Protein AF-A0A3M2EL38-F1 (afdb_monomer)

Solvent-accessible surface area (backbone atoms only — not comparable to full-atom values): 17447 Å² total; per-residue (Å²): 112,77,52,45,28,37,40,92,78,61,62,26,41,38,40,28,82,49,74,71,48,32,34,32,38,29,18,35,68,70,31,16,64,66,55,76,40,81,42,21,50,31,33,29,28,53,66,78,28,67,48,74,46,63,65,74,40,71,53,75,45,67,45,99,85,68,48,43,34,39,39,34,22,31,76,88,70,65,40,57,46,35,36,30,43,51,92,76,43,90,39,25,35,36,30,46,89,28,45,47,87,56,69,87,76,66,61,40,29,36,29,18,49,76,56,42,54,90,86,62,79,81,66,86,92,34,49,80,31,62,41,84,74,94,65,61,64,67,50,34,51,49,29,54,52,49,54,62,68,66,45,61,72,68,62,51,57,56,49,51,53,53,56,72,72,51,64,90,58,34,37,29,36,34,33,46,79,53,89,56,50,67,58,48,55,44,42,75,73,51,30,45,68,47,78,48,62,46,69,59,29,58,73,68,52,34,54,72,74,66,94,87,62,91,68,96,63,50,75,19,47,25,36,43,33,46,46,54,85,62,91,55,55,32,88,55,41,78,56,40,49,36,25,54,47,55,17,35,30,71,67,11,39,37,37,47,31,40,51,44,68,58,74,71,82,77,68,49,52,76,52,73,90,66,99,54,53,68,58,54,52,49,50,39,37,45,76,34,49,29,49,73,79,44,76,50,78,45,73,39,85,75,58,53,85,73,16,36,29,38,40,34,36,28,31,32,72,103

Structure (mmCIF, N/CA/C/O backbone):
data_AF-A0A3M2EL38-F1
#
_entry.id   AF-A0A3M2EL38-F1
#
loop_
_atom_site.group_PDB
_atom_site.id
_atom_site.type_symbol
_atom_site.label_atom_id
_atom_site.label_alt_id
_atom_site.label_comp_id
_atom_site.label_asym_id
_atom_site.label_entity_id
_atom_site.label_seq_id
_atom_site.pdbx_PDB_ins_code
_atom_site.Cartn_x
_atom_site.Cartn_y
_atom_site.Cartn_z
_atom_site.occupancy
_atom_site.B_iso_or_equiv
_atom_site.auth_seq_id
_atom_site.auth_comp_id
_atom_site.auth_asym_id
_atom_site.auth_atom_id
_atom_site.pdbx_PDB_model_num
ATOM 1 N N . MET A 1 1 ? -3.039 -3.620 2.646 1.00 50.50 1 MET A N 1
ATOM 2 C CA . MET A 1 1 ? -3.078 -3.210 1.227 1.00 50.50 1 MET A CA 1
ATOM 3 C C . MET A 1 1 ? -2.393 -4.290 0.418 1.00 50.50 1 MET A C 1
ATOM 5 O O . MET A 1 1 ? -1.239 -4.582 0.703 1.00 50.50 1 MET A O 1
ATOM 9 N N . THR A 1 2 ? -3.103 -4.905 -0.519 1.00 59.84 2 THR A N 1
ATOM 10 C CA . THR A 1 2 ? -2.527 -5.901 -1.426 1.00 59.84 2 THR A CA 1
ATOM 11 C C . THR A 1 2 ? -2.120 -5.169 -2.700 1.00 59.84 2 THR A C 1
ATOM 13 O O . THR A 1 2 ? -2.972 -4.580 -3.356 1.00 59.84 2 THR A O 1
ATOM 16 N N . LEU A 1 3 ? -0.824 -5.119 -3.005 1.00 81.56 3 LEU A N 1
ATOM 17 C CA . LEU A 1 3 ? -0.313 -4.497 -4.231 1.00 81.56 3 LEU A CA 1
ATOM 18 C C . LEU A 1 3 ? -0.326 -5.545 -5.342 1.00 81.56 3 LEU A C 1
ATOM 20 O O . LEU A 1 3 ? 0.368 -6.554 -5.243 1.00 81.56 3 LEU A O 1
ATOM 24 N N . THR A 1 4 ? -1.110 -5.317 -6.389 1.00 89.50 4 THR A N 1
ATOM 25 C CA . THR A 1 4 ? -1.205 -6.221 -7.539 1.00 89.50 4 THR A CA 1
ATOM 26 C C . THR A 1 4 ? -0.635 -5.576 -8.792 1.00 89.50 4 THR A C 1
ATOM 28 O O . THR A 1 4 ? -0.427 -4.362 -8.867 1.00 89.50 4 THR A O 1
ATOM 31 N N . GLY A 1 5 ? -0.326 -6.409 -9.776 1.00 91.44 5 GLY A N 1
ATOM 32 C CA . GLY A 1 5 ? 0.185 -5.956 -11.054 1.00 91.44 5 GLY A CA 1
ATOM 33 C C . GLY A 1 5 ? 0.303 -7.086 -12.059 1.00 91.44 5 GLY A C 1
ATOM 34 O O . GLY A 1 5 ? -0.054 -8.235 -11.792 1.00 91.44 5 GLY A O 1
ATOM 35 N N . GLY A 1 6 ? 0.850 -6.779 -13.222 1.00 94.00 6 GLY A N 1
ATOM 36 C CA . GLY A 1 6 ? 1.090 -7.760 -14.262 1.00 94.00 6 GLY A CA 1
ATOM 37 C C . GLY A 1 6 ? 1.844 -7.193 -15.450 1.00 94.00 6 GLY A C 1
ATOM 38 O O . GLY A 1 6 ? 2.138 -6.002 -15.540 1.00 94.00 6 GLY A O 1
ATOM 39 N N . CYS A 1 7 ? 2.194 -8.075 -16.378 1.00 97.19 7 CYS A N 1
ATOM 40 C CA . CYS A 1 7 ? 2.785 -7.646 -17.637 1.00 97.19 7 CYS A CA 1
ATOM 41 C C . CYS A 1 7 ? 1.723 -7.061 -18.584 1.00 97.19 7 CYS A C 1
ATOM 43 O O . CYS A 1 7 ? 0.531 -7.328 -18.448 1.00 97.19 7 CYS A O 1
ATOM 45 N N . GLN A 1 8 ? 2.172 -6.336 -19.612 1.00 95.50 8 GLN A N 1
ATOM 46 C CA . GLN A 1 8 ? 1.291 -5.698 -20.600 1.00 95.50 8 GLN A CA 1
ATOM 47 C C . GLN A 1 8 ? 0.355 -6.674 -21.333 1.00 95.50 8 GLN A C 1
ATOM 49 O O . GLN A 1 8 ? -0.766 -6.306 -21.654 1.00 95.5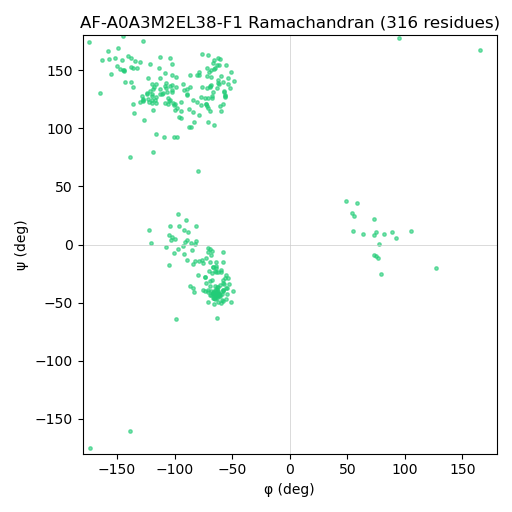0 8 GLN A O 1
ATOM 54 N N . CYS A 1 9 ? 0.789 -7.911 -21.603 1.00 96.50 9 CYS A N 1
ATOM 55 C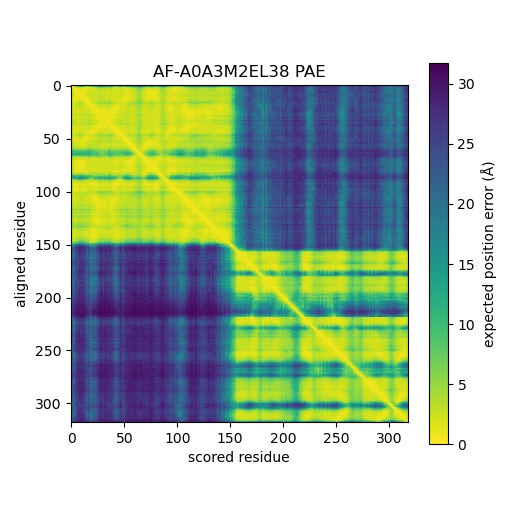 CA . CYS A 1 9 ? -0.054 -8.897 -22.293 1.00 96.50 9 CYS A CA 1
ATOM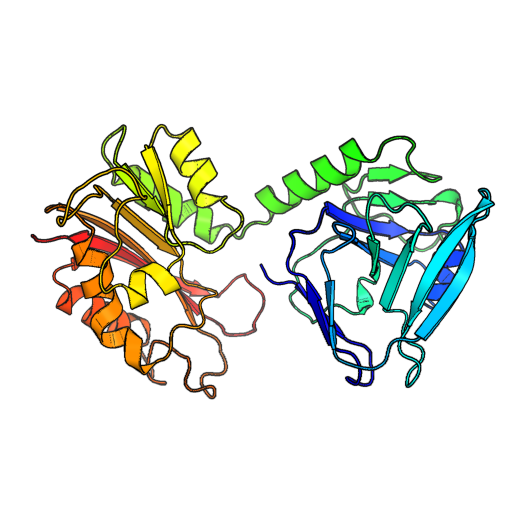 56 C C . CYS A 1 9 ? -0.973 -9.694 -21.353 1.00 96.50 9 CYS A C 1
ATOM 58 O O . CYS A 1 9 ? -1.646 -10.615 -21.804 1.00 96.50 9 CYS A O 1
ATOM 60 N N . GLY A 1 10 ? -0.953 -9.414 -20.045 1.00 93.56 10 GLY A N 1
ATOM 61 C CA . GLY A 1 10 ? -1.756 -10.116 -19.039 1.00 93.56 10 GLY A CA 1
ATOM 62 C C . GLY A 1 10 ? -1.291 -11.536 -18.698 1.00 93.56 10 GLY A C 1
ATOM 63 O O . GLY A 1 10 ? -1.763 -12.099 -17.720 1.00 93.56 10 GLY A O 1
ATOM 64 N N . ALA A 1 11 ? -0.335 -12.105 -19.441 1.00 92.94 11 ALA A N 1
ATOM 65 C CA . ALA A 1 11 ? 0.135 -13.475 -19.226 1.00 92.94 11 ALA A CA 1
ATOM 66 C C . ALA A 1 11 ? 0.868 -13.690 -17.895 1.00 92.94 11 ALA A C 1
ATOM 68 O O . ALA A 1 11 ? 1.030 -14.834 -17.495 1.00 92.94 11 ALA A O 1
ATOM 69 N N . VAL A 1 12 ? 1.353 -12.623 -17.255 1.00 96.50 12 VAL A N 1
ATOM 70 C CA . VAL A 1 12 ? 1.975 -12.673 -15.929 1.00 96.50 12 VAL A CA 1
ATOM 71 C C . VAL A 1 12 ? 1.177 -11.796 -14.983 1.00 96.50 12 VAL A C 1
ATOM 73 O O . VAL A 1 12 ? 0.983 -10.613 -15.279 1.00 96.50 12 VAL A O 1
ATOM 76 N N . ARG A 1 13 ? 0.781 -12.349 -13.836 1.00 96.88 13 ARG A N 1
ATOM 77 C CA . ARG A 1 13 ? 0.114 -11.634 -12.745 1.00 96.88 13 ARG A CA 1
ATOM 78 C C . ARG A 1 13 ? 0.949 -11.715 -11.475 1.00 96.88 13 ARG A C 1
ATOM 80 O O . ARG A 1 13 ? 1.532 -12.745 -11.155 1.00 96.88 13 ARG A O 1
ATOM 87 N N . ILE A 1 14 ? 1.038 -10.594 -10.775 1.00 90.94 14 ILE A N 1
ATOM 88 C CA . ILE A 1 14 ? 1.877 -10.406 -9.596 1.00 90.94 14 ILE A CA 1
ATOM 89 C C . ILE A 1 14 ? 0.979 -10.004 -8.435 1.00 90.94 14 ILE A C 1
ATOM 91 O O . ILE A 1 14 ? 0.158 -9.095 -8.557 1.00 90.94 14 ILE A O 1
ATOM 95 N N . ASN A 1 15 ? 1.178 -10.664 -7.301 1.00 88.25 15 ASN A N 1
ATOM 96 C CA . ASN A 1 15 ? 0.563 -10.326 -6.031 1.00 88.25 15 ASN A CA 1
ATOM 97 C C . ASN A 1 15 ? 1.654 -10.061 -4.989 1.00 88.25 15 ASN A C 1
ATOM 99 O O . ASN A 1 15 ? 2.494 -10.922 -4.728 1.00 88.25 15 ASN A O 1
ATOM 103 N N . CYS A 1 16 ? 1.639 -8.877 -4.390 1.00 84.44 16 CYS A N 1
ATOM 104 C CA . CYS A 1 16 ? 2.544 -8.493 -3.320 1.00 84.44 16 CYS A CA 1
ATOM 105 C C . CYS A 1 16 ? 1.852 -8.679 -1.970 1.00 84.44 16 CYS A C 1
ATOM 107 O O . CYS A 1 16 ? 0.857 -8.014 -1.671 1.00 84.44 16 CYS A O 1
ATOM 109 N N . HIS A 1 17 ? 2.400 -9.571 -1.151 1.00 78.50 17 HIS A N 1
ATOM 110 C CA . HIS A 1 17 ? 1.827 -9.951 0.140 1.00 78.50 17 HIS A CA 1
ATOM 111 C C . HIS A 1 17 ? 2.549 -9.318 1.340 1.00 78.50 17 HIS A C 1
ATOM 113 O O . HIS A 1 17 ? 2.182 -9.588 2.480 1.00 78.50 17 HIS A O 1
ATOM 119 N N . ALA A 1 18 ? 3.539 -8.453 1.101 1.00 78.69 18 ALA A N 1
ATOM 120 C CA . ALA A 1 18 ? 4.206 -7.670 2.139 1.00 78.69 18 ALA A CA 1
ATOM 121 C C . ALA A 1 18 ? 4.087 -6.156 1.874 1.00 78.69 18 ALA A C 1
ATOM 123 O O . ALA A 1 18 ? 3.927 -5.742 0.721 1.00 78.69 18 ALA A O 1
ATOM 124 N N . PRO A 1 19 ? 4.181 -5.306 2.912 1.00 81.19 19 PRO A N 1
ATOM 125 C CA . PRO A 1 19 ? 4.230 -3.861 2.727 1.00 81.19 19 PRO A CA 1
ATOM 126 C C . PRO A 1 19 ? 5.470 -3.420 1.926 1.00 81.19 19 PRO A C 1
ATOM 128 O O . PRO A 1 19 ? 6.559 -3.963 2.135 1.00 81.19 19 PRO A O 1
ATOM 131 N N . PRO A 1 20 ? 5.344 -2.416 1.040 1.00 90.56 20 PRO A N 1
ATOM 132 C CA . PRO A 1 20 ? 6.494 -1.849 0.354 1.00 90.56 20 PRO A CA 1
ATOM 133 C C . PRO A 1 20 ? 7.407 -1.072 1.303 1.00 90.56 20 PRO A C 1
ATOM 135 O O . PRO A 1 20 ? 6.944 -0.381 2.207 1.00 90.56 20 PRO A O 1
ATOM 138 N N . LEU A 1 21 ? 8.713 -1.161 1.052 1.00 92.38 21 LEU A N 1
ATOM 139 C CA . LEU A 1 21 ? 9.761 -0.454 1.792 1.00 92.38 21 LEU A CA 1
ATOM 140 C C . LEU A 1 21 ? 9.965 0.968 1.259 1.00 92.38 21 LEU A C 1
ATOM 142 O O . LEU A 1 21 ? 10.226 1.891 2.023 1.00 92.38 21 LEU A O 1
ATOM 146 N N . ALA A 1 22 ? 9.870 1.138 -0.061 1.00 95.50 22 ALA A N 1
ATOM 147 C CA . ALA A 1 22 ? 9.939 2.431 -0.734 1.00 95.50 22 ALA A CA 1
ATOM 148 C C . ALA A 1 22 ? 9.392 2.348 -2.158 1.00 95.50 22 ALA A C 1
ATOM 150 O O . ALA A 1 22 ? 9.433 1.293 -2.786 1.00 95.50 22 ALA A O 1
ATOM 151 N N . MET A 1 23 ? 8.991 3.490 -2.710 1.00 96.62 23 MET A N 1
ATOM 152 C CA . MET A 1 23 ? 8.966 3.715 -4.152 1.00 96.62 23 MET A CA 1
ATOM 153 C C . MET A 1 23 ? 10.017 4.771 -4.489 1.00 96.62 23 MET A C 1
ATOM 155 O O . MET A 1 23 ? 10.134 5.785 -3.799 1.00 96.62 23 MET A O 1
ATOM 159 N N . ILE A 1 24 ? 10.815 4.516 -5.523 1.00 97.94 24 ILE A N 1
ATOM 160 C CA . ILE A 1 24 ? 11.908 5.395 -5.945 1.00 97.94 24 ILE A CA 1
ATOM 161 C C . ILE A 1 24 ? 11.882 5.623 -7.451 1.00 97.94 24 ILE A C 1
ATOM 163 O O . ILE A 1 24 ? 11.450 4.763 -8.230 1.00 97.94 24 ILE A O 1
ATOM 167 N N . ARG A 1 25 ? 12.398 6.783 -7.857 1.00 98.19 25 ARG A N 1
ATOM 168 C CA . ARG A 1 25 ? 12.684 7.135 -9.246 1.00 98.19 25 ARG A CA 1
ATOM 169 C C . ARG A 1 25 ? 14.191 7.091 -9.464 1.00 98.19 25 ARG A C 1
ATOM 171 O O . ARG A 1 25 ? 14.947 7.715 -8.733 1.00 98.19 25 ARG A O 1
ATOM 178 N N . CYS A 1 26 ? 14.651 6.336 -10.451 1.00 97.25 26 CYS A N 1
ATOM 179 C CA . CYS A 1 26 ? 16.074 6.186 -10.736 1.00 97.25 26 CYS A CA 1
ATOM 180 C C . CYS A 1 26 ? 16.401 6.670 -12.147 1.00 97.25 26 CYS A C 1
ATOM 182 O O . CYS A 1 26 ? 15.785 6.223 -13.117 1.00 97.25 26 CYS A O 1
ATOM 184 N N . HIS A 1 27 ? 17.411 7.531 -12.250 1.00 98.19 27 HIS A N 1
ATOM 185 C CA . HIS A 1 27 ? 17.847 8.161 -13.497 1.00 98.19 27 HIS A CA 1
ATOM 186 C C . HIS A 1 27 ? 19.067 7.494 -14.128 1.00 98.19 27 HIS A C 1
ATOM 188 O O . HIS A 1 27 ? 19.580 7.983 -15.126 1.00 98.19 27 HIS A O 1
ATOM 194 N N . CYS A 1 28 ? 19.568 6.383 -13.581 1.00 94.62 28 CYS A N 1
ATOM 195 C CA . CYS A 1 28 ? 20.716 5.722 -14.194 1.00 94.62 28 CYS A CA 1
ATOM 196 C C . CYS A 1 28 ? 20.364 5.177 -15.588 1.00 94.62 28 CYS A C 1
ATOM 198 O O . CYS A 1 28 ? 19.228 4.770 -15.847 1.00 94.62 28 CYS A O 1
ATOM 200 N N . THR A 1 29 ? 21.362 5.091 -16.468 1.00 93.44 29 THR A N 1
ATOM 201 C CA . THR A 1 29 ? 21.184 4.617 -17.850 1.00 93.44 29 THR A CA 1
ATOM 202 C C . THR A 1 29 ? 20.591 3.206 -17.917 1.00 93.44 29 THR A C 1
ATOM 204 O O . THR A 1 29 ? 19.796 2.902 -18.801 1.00 93.44 29 THR A O 1
ATOM 207 N N . ASP A 1 30 ? 20.907 2.341 -16.950 1.00 92.00 30 ASP A N 1
ATOM 208 C CA . ASP A 1 30 ? 20.298 1.013 -16.828 1.00 92.00 30 ASP A CA 1
ATOM 209 C C . ASP A 1 30 ? 18.788 1.082 -16.581 1.00 92.00 30 ASP A C 1
ATOM 211 O O . ASP A 1 30 ? 18.040 0.262 -17.114 1.00 92.00 30 ASP A O 1
ATOM 215 N N . CYS A 1 31 ? 18.333 2.027 -15.756 1.00 94.00 31 CYS A N 1
ATOM 216 C CA . CYS A 1 31 ? 16.915 2.219 -15.478 1.00 94.00 31 CYS A CA 1
ATOM 217 C C . CYS A 1 31 ? 16.201 2.864 -16.663 1.00 94.00 31 CYS A C 1
ATOM 219 O O . CYS A 1 31 ? 15.121 2.388 -16.993 1.00 94.00 31 CYS A O 1
ATOM 221 N N . GLN A 1 32 ? 16.829 3.835 -17.333 1.00 96.19 32 GLN A N 1
ATOM 222 C CA . GLN A 1 32 ? 16.326 4.435 -18.575 1.00 96.19 32 GLN A CA 1
ATOM 223 C C . GLN A 1 32 ? 16.121 3.382 -19.673 1.00 96.19 32 GLN A C 1
ATOM 225 O O . GLN A 1 32 ? 15.044 3.271 -20.251 1.00 96.19 32 GLN A O 1
ATOM 230 N N . ARG A 1 33 ? 17.128 2.529 -19.907 1.00 93.69 33 ARG A N 1
ATOM 231 C CA . ARG A 1 33 ? 17.045 1.434 -20.888 1.00 93.69 33 ARG A CA 1
ATOM 232 C C . ARG A 1 33 ? 15.975 0.408 -20.526 1.00 93.69 33 ARG A C 1
ATOM 234 O O . ARG A 1 33 ? 15.248 -0.047 -21.395 1.00 93.69 33 ARG A O 1
ATOM 241 N N . GLN A 1 34 ? 15.870 0.036 -19.249 1.00 92.50 34 GLN A N 1
ATOM 242 C CA . GLN A 1 34 ? 14.891 -0.961 -18.801 1.00 92.50 34 GLN A CA 1
ATOM 243 C C . GLN A 1 34 ? 13.443 -0.472 -18.867 1.00 92.50 34 GLN A C 1
ATOM 245 O O . GLN A 1 34 ? 12.552 -1.301 -19.021 1.00 92.50 34 GLN A O 1
ATOM 250 N N . SER A 1 35 ? 13.201 0.826 -18.681 1.00 94.50 35 SER A N 1
ATOM 251 C CA . SER A 1 35 ? 11.865 1.416 -18.801 1.00 94.50 35 SER A CA 1
ATOM 252 C C . SER A 1 35 ? 11.559 1.934 -20.203 1.00 94.50 35 SER A C 1
ATOM 254 O O . SER A 1 35 ? 10.425 2.337 -20.437 1.00 94.50 35 SER A O 1
ATOM 256 N N . ALA A 1 36 ? 12.552 1.957 -21.102 1.00 95.50 36 ALA A N 1
ATOM 257 C CA . ALA A 1 36 ? 12.489 2.671 -22.376 1.00 95.50 36 ALA A CA 1
ATOM 258 C C . ALA A 1 36 ? 12.004 4.129 -22.205 1.00 95.50 36 ALA A C 1
ATOM 260 O O . ALA A 1 36 ? 11.234 4.643 -23.011 1.00 95.50 36 ALA A O 1
ATOM 261 N N . SER A 1 37 ? 12.421 4.786 -21.117 1.00 96.19 37 SER A N 1
ATOM 262 C CA . SER A 1 37 ? 11.950 6.116 -20.721 1.00 96.19 37 SER A CA 1
ATOM 263 C C . SER A 1 37 ? 13.067 6.937 -20.064 1.00 96.19 37 SER A C 1
ATOM 265 O O . SER A 1 37 ? 14.195 6.475 -19.901 1.00 96.19 37 SER A O 1
ATOM 267 N N . ALA A 1 38 ? 12.761 8.173 -19.668 1.00 97.12 38 ALA A N 1
ATOM 268 C CA . ALA A 1 38 ? 13.709 9.107 -19.060 1.00 97.12 38 ALA A CA 1
ATOM 269 C C . ALA A 1 38 ? 14.215 8.669 -17.671 1.00 97.12 38 ALA A C 1
ATOM 271 O O . ALA A 1 38 ? 15.249 9.143 -17.201 1.00 97.12 38 ALA A O 1
ATOM 272 N N . PHE A 1 39 ? 13.496 7.759 -17.012 1.00 98.00 39 PHE A N 1
ATOM 273 C CA . PHE A 1 39 ? 13.838 7.183 -15.713 1.00 98.00 39 PHE A CA 1
ATOM 274 C C . PHE A 1 39 ? 13.126 5.841 -15.517 1.00 98.00 39 PHE A C 1
ATOM 276 O O . PHE A 1 39 ? 12.187 5.498 -16.238 1.00 98.00 39 PHE A O 1
ATOM 283 N N . GLY A 1 40 ? 13.549 5.073 -14.514 1.00 97.31 40 GLY A N 1
ATOM 284 C CA . GLY A 1 40 ? 12.842 3.880 -14.054 1.00 97.31 40 GLY A CA 1
ATOM 285 C C . GLY A 1 40 ? 12.168 4.111 -12.705 1.00 97.31 40 GLY A C 1
ATOM 286 O O . GLY A 1 40 ? 12.800 4.616 -11.779 1.00 97.31 40 GLY A O 1
ATOM 287 N N . LEU A 1 41 ? 10.913 3.683 -12.574 1.00 97.75 41 LEU A N 1
ATOM 288 C CA . LEU A 1 41 ? 10.222 3.592 -11.286 1.00 97.75 41 LEU A CA 1
ATOM 289 C C . LEU A 1 41 ? 10.414 2.198 -10.696 1.00 97.75 41 LEU A C 1
ATOM 291 O O . LEU A 1 41 ? 10.257 1.194 -11.398 1.00 97.75 41 LEU A O 1
ATOM 295 N N . SER A 1 42 ? 10.768 2.124 -9.417 1.00 96.75 42 SER A N 1
ATOM 296 C CA . SER A 1 42 ? 10.907 0.853 -8.704 1.00 96.75 42 SER A CA 1
ATOM 297 C C . SER A 1 42 ? 10.268 0.926 -7.325 1.00 96.75 42 SER A C 1
ATOM 299 O O . SER A 1 42 ? 10.480 1.888 -6.594 1.00 96.75 42 SER A O 1
ATOM 301 N N . VAL A 1 43 ? 9.517 -0.112 -6.978 1.00 96.94 43 VAL A N 1
ATOM 302 C CA . VAL A 1 43 ? 8.994 -0.358 -5.638 1.00 96.94 43 VAL A CA 1
ATOM 303 C C . VAL A 1 43 ? 9.869 -1.414 -4.987 1.00 96.94 43 VAL A C 1
ATOM 305 O O . VAL A 1 43 ? 10.058 -2.505 -5.527 1.00 96.94 43 VAL A O 1
ATOM 308 N N . TYR A 1 44 ? 10.460 -1.063 -3.856 1.00 96.44 44 TYR A N 1
ATOM 309 C CA . TYR A 1 44 ? 11.315 -1.954 -3.095 1.00 96.44 44 TYR A CA 1
ATOM 310 C C . TYR A 1 44 ? 10.476 -2.743 -2.110 1.00 96.44 44 TYR A C 1
ATOM 312 O O . TYR A 1 44 ? 9.695 -2.166 -1.356 1.00 96.44 44 TYR A O 1
ATOM 320 N N . LEU A 1 45 ? 10.642 -4.059 -2.134 1.00 93.56 45 LEU A N 1
ATOM 321 C CA . LEU A 1 45 ? 9.885 -5.005 -1.326 1.00 93.56 45 LEU A CA 1
ATOM 322 C C . LEU A 1 45 ? 10.851 -5.964 -0.619 1.00 93.56 45 LEU A C 1
ATOM 324 O O . LEU A 1 45 ? 11.963 -6.179 -1.122 1.00 93.56 45 LEU A O 1
ATOM 328 N N . PRO A 1 46 ? 10.435 -6.593 0.493 1.00 91.00 46 PRO A N 1
ATOM 329 C CA . PRO A 1 46 ? 11.153 -7.738 1.041 1.00 91.00 46 PRO A CA 1
ATOM 330 C C . PRO A 1 46 ? 11.417 -8.813 -0.038 1.00 91.00 46 PRO A C 1
ATOM 332 O O . PRO A 1 46 ? 10.610 -8.949 -0.962 1.00 91.00 46 PRO A O 1
ATOM 335 N N . PRO A 1 47 ? 12.524 -9.576 0.042 1.00 88.06 47 PRO A N 1
ATOM 336 C CA . PRO A 1 47 ? 12.950 -10.503 -1.018 1.00 88.06 47 PRO A CA 1
ATOM 337 C C . PRO A 1 47 ? 11.918 -11.560 -1.429 1.00 88.06 47 PRO A C 1
ATOM 339 O O . PRO A 1 47 ? 11.892 -11.957 -2.595 1.00 88.06 47 PRO A O 1
ATOM 342 N N . ASP A 1 48 ? 11.051 -11.955 -0.499 1.00 87.00 48 ASP A N 1
ATOM 343 C CA . ASP A 1 48 ? 10.056 -13.009 -0.703 1.00 87.00 48 ASP A CA 1
ATOM 344 C C . ASP A 1 48 ? 8.635 -12.466 -0.880 1.00 87.00 48 ASP A C 1
ATOM 346 O O . ASP A 1 48 ? 7.695 -13.238 -0.963 1.00 87.00 48 ASP A O 1
ATOM 350 N N . ALA A 1 49 ? 8.462 -11.145 -1.003 1.00 86.94 49 ALA A N 1
ATOM 351 C CA . ALA A 1 49 ? 7.160 -10.472 -0.976 1.00 86.94 49 ALA A CA 1
ATOM 352 C C . ALA A 1 49 ? 6.243 -10.720 -2.190 1.00 86.94 49 ALA A C 1
ATOM 354 O O . ALA A 1 49 ? 5.127 -10.196 -2.213 1.00 86.94 49 ALA A O 1
ATOM 355 N N . LEU A 1 50 ? 6.696 -11.448 -3.216 1.00 89.25 50 LEU A N 1
ATOM 356 C CA . LEU A 1 50 ? 5.970 -11.631 -4.475 1.00 89.25 50 LEU A CA 1
ATOM 357 C C . LEU A 1 50 ? 5.464 -13.063 -4.643 1.00 89.25 50 LEU A C 1
ATOM 359 O O . LEU A 1 50 ? 6.237 -14.015 -4.617 1.00 89.25 50 LEU A O 1
ATOM 363 N N . SER A 1 51 ? 4.178 -13.194 -4.949 1.00 88.31 51 SER A N 1
ATOM 364 C CA . SER A 1 51 ? 3.604 -14.377 -5.590 1.00 88.31 51 SER A CA 1
ATOM 365 C C . SER A 1 51 ? 3.377 -14.057 -7.066 1.00 88.31 51 SER A C 1
ATOM 367 O O . SER A 1 51 ? 2.855 -12.988 -7.391 1.00 88.31 51 SER A O 1
ATOM 369 N N . VAL A 1 52 ? 3.793 -14.952 -7.963 1.00 92.38 52 VAL A N 1
ATOM 370 C CA . VAL A 1 52 ? 3.752 -14.714 -9.411 1.00 92.38 52 VAL A CA 1
ATOM 371 C C . VAL A 1 52 ? 3.058 -15.875 -10.105 1.00 92.38 52 VAL A C 1
ATOM 373 O O . VAL A 1 52 ? 3.439 -17.025 -9.910 1.00 92.38 52 VAL A O 1
ATOM 376 N N . ASP A 1 53 ? 2.067 -15.549 -10.925 1.00 89.56 53 ASP A N 1
ATOM 377 C CA . ASP A 1 53 ? 1.385 -16.469 -11.827 1.00 89.56 53 ASP A CA 1
ATOM 378 C C . ASP A 1 53 ? 1.800 -16.171 -13.274 1.00 89.56 53 ASP A C 1
ATOM 380 O O . ASP A 1 53 ? 1.944 -15.005 -13.657 1.00 89.56 53 ASP A O 1
ATOM 384 N N . GLY A 1 54 ? 2.019 -17.220 -14.069 1.00 93.38 54 GLY A N 1
ATOM 385 C CA . GLY A 1 54 ? 2.416 -17.114 -15.472 1.00 93.38 54 GLY A CA 1
ATOM 386 C C . GLY A 1 54 ? 3.927 -17.194 -15.751 1.00 93.38 54 GLY A C 1
ATOM 387 O O . GLY A 1 54 ? 4.749 -17.337 -14.843 1.00 93.38 54 GLY A O 1
ATOM 388 N N . PRO A 1 55 ? 4.333 -17.140 -17.037 1.00 96.19 55 PRO A N 1
ATOM 389 C CA . PRO A 1 55 ? 5.704 -17.419 -17.441 1.00 96.19 55 PRO A CA 1
ATOM 390 C C . PRO A 1 55 ? 6.640 -16.243 -17.151 1.00 96.19 55 PRO A C 1
ATOM 392 O O . PRO A 1 55 ? 6.430 -15.126 -17.630 1.00 96.19 55 PRO A O 1
ATOM 395 N N . VAL A 1 56 ? 7.740 -16.516 -16.450 1.00 97.94 56 VAL A N 1
ATOM 396 C CA . VAL A 1 56 ? 8.794 -15.536 -16.167 1.00 97.94 56 VAL A CA 1
ATOM 397 C C . VAL A 1 56 ? 10.132 -16.044 -16.682 1.00 97.94 56 VAL A C 1
ATOM 399 O O . VAL A 1 56 ? 10.596 -17.111 -16.294 1.00 97.94 56 VAL A O 1
ATOM 402 N N . ALA A 1 57 ? 10.777 -15.233 -17.516 1.00 98.06 57 ALA A N 1
ATOM 403 C CA . ALA A 1 57 ? 12.162 -15.425 -17.915 1.00 98.06 57 ALA A CA 1
ATOM 404 C C . ALA A 1 57 ? 13.062 -14.431 -17.177 1.00 98.06 57 ALA A C 1
ATOM 406 O O . ALA A 1 57 ? 12.615 -13.395 -16.667 1.00 98.06 57 ALA A O 1
ATOM 407 N N . TRP A 1 58 ? 14.353 -14.730 -17.117 1.00 97.00 58 TRP A N 1
ATOM 408 C CA . TRP A 1 58 ? 15.332 -13.859 -16.488 1.00 97.00 58 TRP A CA 1
ATOM 409 C C . TRP A 1 58 ? 16.673 -13.924 -17.206 1.00 97.00 58 TRP A C 1
ATOM 411 O O . TRP A 1 58 ? 16.979 -14.875 -17.915 1.00 97.00 58 TRP A O 1
ATOM 421 N N . PHE A 1 59 ? 17.469 -12.881 -17.004 1.00 94.88 59 PHE A N 1
ATOM 422 C CA . PHE A 1 59 ? 18.884 -12.868 -17.346 1.00 94.88 59 PHE A CA 1
ATOM 423 C C . PHE A 1 59 ? 19.667 -12.146 -16.253 1.00 94.88 59 PHE A C 1
ATOM 425 O O . PHE A 1 59 ? 19.102 -11.386 -15.453 1.00 94.88 59 PHE A O 1
ATOM 432 N N . GLU A 1 60 ? 20.975 -12.362 -16.233 1.00 93.25 60 GLU A N 1
ATOM 433 C CA . GLU A 1 60 ? 21.886 -11.708 -15.305 1.00 93.25 60 GLU A CA 1
ATOM 434 C C . GLU A 1 60 ? 22.747 -10.676 -16.012 1.00 93.25 60 GLU A C 1
ATOM 436 O O . GLU A 1 60 ? 23.088 -10.783 -17.185 1.00 93.25 60 GLU A O 1
ATOM 441 N N . THR A 1 61 ? 23.073 -9.625 -15.281 1.00 88.56 61 THR A N 1
ATOM 442 C CA . THR A 1 61 ? 23.932 -8.554 -15.763 1.00 88.56 61 THR A CA 1
ATOM 443 C C . THR A 1 61 ? 24.716 -8.024 -14.571 1.00 88.56 61 THR A C 1
ATOM 445 O O . THR A 1 61 ? 24.229 -8.052 -13.435 1.00 88.56 61 THR A O 1
ATOM 448 N N . ARG A 1 62 ? 25.917 -7.508 -14.823 1.00 85.31 62 ARG A N 1
ATOM 449 C CA . ARG A 1 62 ? 26.701 -6.801 -13.809 1.00 85.31 62 ARG A CA 1
ATOM 450 C C . ARG A 1 62 ? 26.351 -5.318 -13.816 1.00 85.31 62 ARG A C 1
ATOM 452 O O . ARG A 1 62 ? 26.255 -4.696 -14.869 1.00 85.31 62 ARG A O 1
ATOM 459 N N . THR A 1 63 ? 26.136 -4.759 -12.632 1.00 76.44 63 THR A N 1
ATOM 460 C CA . THR A 1 63 ? 26.034 -3.304 -12.453 1.00 76.44 63 THR A CA 1
ATOM 461 C C . THR A 1 63 ? 27.409 -2.654 -12.626 1.00 76.44 63 THR A C 1
ATOM 463 O O . THR A 1 63 ? 28.425 -3.331 -12.483 1.00 76.44 63 THR A O 1
ATOM 466 N N . ALA A 1 64 ? 27.458 -1.336 -12.844 1.00 70.12 64 ALA A N 1
ATOM 467 C CA . ALA A 1 64 ? 28.719 -0.584 -12.927 1.00 70.12 64 ALA A CA 1
ATOM 468 C C . ALA A 1 64 ? 29.619 -0.749 -11.683 1.00 70.12 64 ALA A C 1
ATOM 470 O O . ALA A 1 64 ? 30.834 -0.674 -11.782 1.00 70.12 64 ALA A O 1
ATOM 471 N N . ALA A 1 65 ? 29.026 -1.036 -10.521 1.00 70.25 65 ALA A N 1
ATOM 472 C CA . ALA A 1 65 ? 29.738 -1.329 -9.276 1.00 70.25 65 ALA A CA 1
ATOM 473 C C . ALA A 1 65 ? 30.053 -2.833 -9.094 1.00 70.25 65 ALA A C 1
ATOM 475 O O . ALA A 1 65 ? 30.159 -3.312 -7.970 1.00 70.25 65 ALA A O 1
ATOM 476 N N . GLY A 1 66 ? 30.071 -3.622 -10.172 1.00 76.50 66 GLY A N 1
ATOM 477 C CA . GLY A 1 66 ? 30.441 -5.043 -10.170 1.00 76.50 66 GLY A CA 1
ATOM 478 C C . GLY A 1 66 ? 29.390 -6.023 -9.631 1.00 76.50 66 GLY A C 1
ATOM 479 O O . GLY A 1 66 ? 29.524 -7.227 -9.833 1.00 76.50 66 GLY A O 1
ATOM 480 N N . ARG A 1 67 ? 28.315 -5.545 -8.991 1.00 81.06 67 ARG A N 1
ATOM 481 C CA . ARG A 1 67 ? 27.280 -6.415 -8.395 1.00 81.06 67 ARG A CA 1
ATOM 482 C C . ARG A 1 67 ? 26.477 -7.163 -9.455 1.00 81.06 67 ARG A C 1
ATOM 484 O O . ARG A 1 67 ? 26.052 -6.543 -10.433 1.00 81.06 67 ARG A O 1
ATOM 491 N N . GLN A 1 68 ? 26.210 -8.446 -9.223 1.00 88.75 68 GLN A N 1
ATOM 492 C CA . GLN A 1 68 ? 25.335 -9.253 -10.072 1.00 88.75 68 GLN A CA 1
ATOM 493 C C . GLN A 1 68 ? 23.867 -8.914 -9.806 1.00 88.75 68 GLN A C 1
ATOM 495 O O . GLN A 1 68 ? 23.431 -8.754 -8.664 1.00 88.75 68 GLN A O 1
ATOM 500 N N . MET A 1 69 ? 23.104 -8.776 -10.883 1.00 90.25 69 MET A N 1
ATOM 501 C CA . MET A 1 69 ? 21.711 -8.369 -10.837 1.00 90.25 69 MET A CA 1
ATOM 502 C C . MET A 1 69 ? 20.895 -9.254 -11.771 1.00 90.25 69 MET A C 1
ATOM 504 O O . MET A 1 69 ? 21.033 -9.174 -12.998 1.00 90.25 69 MET A O 1
ATOM 508 N N . ARG A 1 70 ? 20.015 -10.069 -11.187 1.00 93.94 70 ARG A N 1
ATOM 509 C CA . ARG A 1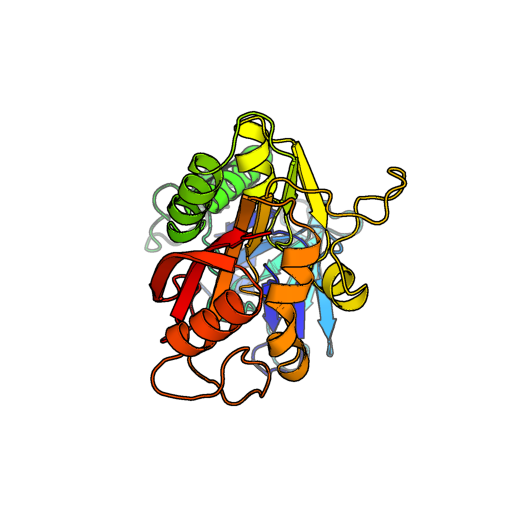 70 ? 19.062 -10.887 -11.932 1.00 93.94 70 ARG A CA 1
ATOM 510 C C . ARG A 1 70 ? 17.841 -10.050 -12.256 1.00 93.94 70 ARG A C 1
ATOM 512 O O . ARG A 1 70 ? 17.207 -9.476 -11.366 1.00 93.94 70 ARG A O 1
ATOM 519 N N . ARG A 1 71 ? 17.507 -9.965 -13.538 1.00 95.06 71 ARG A N 1
ATOM 520 C CA . ARG A 1 71 ? 16.406 -9.144 -14.031 1.00 95.06 71 ARG A CA 1
ATOM 521 C C . ARG A 1 71 ? 15.351 -10.058 -14.646 1.00 95.06 71 ARG A C 1
ATOM 523 O O . ARG A 1 71 ? 15.612 -10.707 -15.656 1.00 95.06 71 ARG A O 1
ATOM 530 N N . HIS A 1 72 ? 14.129 -9.992 -14.132 1.00 97.25 72 HIS A N 1
ATOM 531 C CA . HIS A 1 72 ? 12.993 -10.818 -14.547 1.00 97.25 72 HIS A CA 1
ATOM 532 C C . HIS A 1 72 ? 12.079 -10.056 -15.514 1.00 97.25 72 HIS A C 1
ATOM 534 O O . HIS A 1 72 ? 11.944 -8.828 -15.413 1.00 97.25 72 HIS A O 1
ATOM 540 N N . PHE A 1 73 ? 11.509 -10.758 -16.487 1.00 98.31 73 PHE A N 1
ATOM 541 C CA . PHE A 1 73 ? 10.633 -10.200 -17.515 1.00 98.31 73 PHE A CA 1
ATOM 542 C C . PHE A 1 73 ? 9.624 -11.233 -18.020 1.00 98.31 73 PHE A C 1
ATOM 544 O O . PHE A 1 73 ? 9.819 -12.440 -17.873 1.00 98.31 73 PHE A O 1
ATOM 551 N N . CYS A 1 74 ? 8.550 -10.746 -18.638 1.00 98.44 74 CYS A N 1
ATOM 552 C CA . CYS A 1 74 ? 7.617 -11.606 -19.351 1.00 98.44 74 CYS A CA 1
ATOM 553 C C . CYS A 1 74 ? 8.224 -12.010 -20.707 1.00 98.44 74 CYS A C 1
ATOM 555 O O . CYS A 1 74 ? 8.463 -11.125 -21.531 1.00 98.44 74 CYS A O 1
ATOM 557 N N . PRO A 1 75 ? 8.431 -13.306 -20.999 1.00 98.31 75 PRO A N 1
ATOM 558 C CA . PRO A 1 75 ? 9.001 -13.739 -22.274 1.00 98.31 75 PRO A CA 1
ATOM 559 C C . PRO A 1 75 ? 8.051 -13.526 -23.460 1.00 98.31 75 PRO A C 1
ATOM 561 O O . PRO A 1 75 ? 8.495 -13.568 -24.598 1.00 98.31 75 PRO A O 1
ATOM 564 N N . ARG A 1 76 ? 6.755 -13.286 -23.210 1.00 98.19 76 ARG A N 1
ATOM 565 C CA . ARG A 1 76 ? 5.759 -13.059 -24.267 1.00 98.19 76 ARG A CA 1
ATOM 566 C C . ARG A 1 76 ? 5.729 -11.619 -24.771 1.00 98.19 76 ARG A C 1
ATOM 568 O O . ARG A 1 76 ? 5.602 -11.409 -25.967 1.00 98.19 76 ARG A O 1
ATOM 575 N N . CYS A 1 77 ? 5.833 -10.634 -23.876 1.00 97.88 77 CYS A N 1
ATOM 576 C CA . CYS A 1 77 ? 5.750 -9.214 -24.248 1.00 97.88 77 CYS A CA 1
ATOM 577 C C . CYS A 1 77 ? 6.998 -8.387 -23.905 1.00 97.88 77 CYS A C 1
ATOM 579 O O . CYS A 1 77 ? 6.998 -7.178 -24.095 1.00 97.88 77 CYS A O 1
ATOM 581 N N . GLY A 1 78 ? 8.049 -8.989 -23.345 1.00 96.62 78 GLY A N 1
ATOM 582 C CA . GLY A 1 78 ? 9.311 -8.308 -23.023 1.00 96.62 78 GLY A CA 1
ATOM 583 C C . GLY A 1 78 ? 9.274 -7.392 -21.792 1.00 96.62 78 GLY A C 1
ATOM 584 O O . GLY A 1 78 ? 10.330 -6.960 -21.323 1.00 96.62 78 GLY A O 1
ATOM 585 N N . VAL A 1 79 ? 8.093 -7.122 -21.223 1.00 97.75 79 VAL A N 1
ATOM 586 C CA . VAL A 1 79 ? 7.927 -6.210 -20.081 1.00 97.75 79 VAL A CA 1
ATOM 587 C C . VAL A 1 79 ? 8.786 -6.640 -18.896 1.00 97.75 79 VAL A C 1
ATOM 589 O O . VAL A 1 79 ? 8.731 -7.784 -18.435 1.00 97.75 79 VAL A O 1
ATOM 592 N N . ARG A 1 80 ? 9.568 -5.687 -18.382 1.00 97.31 80 ARG A N 1
ATOM 593 C CA . ARG A 1 80 ? 10.396 -5.850 -17.185 1.00 97.31 80 ARG A CA 1
ATOM 594 C C . ARG A 1 80 ? 9.505 -5.922 -15.949 1.00 97.31 80 ARG A C 1
ATOM 596 O O . ARG A 1 80 ? 8.740 -4.999 -15.706 1.00 97.31 80 ARG A O 1
ATOM 603 N N . LEU A 1 81 ? 9.657 -6.976 -15.148 1.00 97.56 81 LEU A N 1
ATOM 604 C CA . LEU A 1 81 ? 8.802 -7.221 -13.982 1.00 97.56 81 LEU A CA 1
ATOM 605 C C . LEU A 1 81 ? 9.480 -6.762 -12.690 1.00 97.56 81 LEU A C 1
ATOM 607 O O . LEU A 1 81 ? 9.048 -5.802 -12.068 1.00 97.56 81 LEU A O 1
ATOM 611 N N . TRP A 1 82 ? 10.598 -7.382 -12.313 1.00 96.88 82 TRP A N 1
ATOM 612 C CA . TRP A 1 82 ? 11.410 -6.963 -11.168 1.00 96.88 82 TRP A CA 1
ATOM 613 C C . TRP A 1 82 ? 12.888 -7.276 -11.398 1.00 96.88 82 TRP A C 1
ATOM 615 O O . TRP A 1 82 ? 13.270 -7.985 -12.335 1.00 96.88 82 TRP A O 1
ATOM 625 N N . HIS A 1 83 ? 13.749 -6.754 -10.534 1.00 93.81 83 HIS A N 1
ATOM 626 C CA . HIS A 1 83 ? 15.142 -7.174 -10.445 1.00 93.81 83 HIS A CA 1
ATOM 627 C C . HIS A 1 83 ? 15.566 -7.334 -8.988 1.00 93.81 83 HIS A C 1
ATOM 629 O O . HIS A 1 83 ? 15.011 -6.694 -8.099 1.00 93.81 83 HIS A O 1
ATOM 635 N N . ARG A 1 84 ? 16.539 -8.210 -8.740 1.00 91.25 84 ARG A N 1
ATOM 636 C CA . ARG A 1 84 ? 17.131 -8.415 -7.416 1.00 91.25 84 ARG A CA 1
ATOM 637 C C . ARG A 1 84 ? 18.619 -8.704 -7.544 1.00 91.25 84 ARG A C 1
ATOM 639 O O . ARG A 1 84 ? 19.060 -9.270 -8.550 1.00 91.25 84 ARG A O 1
ATOM 646 N N . ARG A 1 85 ? 19.381 -8.312 -6.524 1.00 86.56 85 ARG A N 1
ATOM 647 C CA . ARG A 1 85 ? 20.785 -8.721 -6.406 1.00 86.56 85 ARG A CA 1
ATOM 648 C C . ARG A 1 85 ? 20.868 -10.248 -6.295 1.00 86.56 85 ARG A C 1
ATOM 650 O O . ARG A 1 85 ? 19.900 -10.896 -5.909 1.00 86.56 85 ARG A O 1
ATOM 657 N N . HIS A 1 86 ? 21.998 -10.807 -6.699 1.00 82.19 86 HIS A N 1
ATOM 658 C CA . HIS A 1 86 ? 22.270 -12.239 -6.616 1.00 82.19 86 HIS A CA 1
ATOM 659 C C . HIS A 1 86 ? 23.716 -12.451 -6.129 1.00 82.19 86 HIS A C 1
ATOM 661 O O . HIS A 1 86 ? 24.587 -11.696 -6.574 1.00 82.19 86 HIS A O 1
ATOM 667 N N . PRO A 1 87 ? 23.995 -13.428 -5.245 1.00 77.38 87 PRO A N 1
ATOM 668 C CA . PRO A 1 87 ? 23.034 -14.317 -4.575 1.00 77.38 87 PRO A CA 1
ATOM 669 C C . PRO A 1 87 ? 22.228 -13.612 -3.474 1.00 77.38 87 PRO A C 1
ATOM 671 O O . PRO A 1 87 ? 21.057 -13.930 -3.287 1.00 77.38 87 PRO A O 1
ATOM 674 N N . ASP A 1 88 ? 22.800 -12.579 -2.852 1.00 75.69 88 ASP A N 1
ATOM 675 C CA . ASP A 1 88 ? 22.224 -11.947 -1.665 1.00 75.69 88 ASP A CA 1
ATOM 676 C C . ASP A 1 88 ? 21.469 -10.662 -2.014 1.00 75.69 88 ASP A C 1
ATOM 678 O O . ASP A 1 88 ? 22.039 -9.663 -2.477 1.00 75.69 88 ASP A O 1
ATOM 682 N N . ALA A 1 89 ? 20.159 -10.669 -1.775 1.00 77.00 89 ALA A N 1
ATOM 683 C CA . ALA A 1 89 ? 19.303 -9.504 -1.928 1.00 77.00 89 ALA A CA 1
ATOM 684 C C . ALA A 1 89 ? 18.664 -9.141 -0.588 1.00 77.00 89 ALA A C 1
ATOM 686 O O . ALA A 1 89 ? 17.825 -9.875 -0.090 1.00 77.00 89 ALA A O 1
ATOM 687 N N . ALA A 1 90 ? 18.999 -7.965 -0.048 1.00 83.81 90 ALA A N 1
ATOM 688 C CA . ALA A 1 90 ? 18.292 -7.402 1.108 1.00 83.81 90 ALA A CA 1
ATOM 689 C C . ALA A 1 90 ? 16.840 -6.998 0.771 1.00 83.81 90 ALA A C 1
ATOM 691 O O . ALA A 1 90 ? 15.983 -6.929 1.643 1.00 83.81 90 ALA A O 1
ATOM 692 N N . PHE A 1 91 ? 16.570 -6.714 -0.504 1.00 90.56 91 PHE A N 1
ATOM 693 C CA . PHE A 1 91 ? 15.252 -6.389 -1.039 1.00 90.56 91 PHE A CA 1
ATOM 694 C C . PHE A 1 91 ? 15.217 -6.676 -2.544 1.00 90.56 91 PHE A C 1
ATOM 696 O O . PHE A 1 91 ? 16.256 -6.719 -3.216 1.00 90.56 91 PHE A O 1
ATOM 703 N N . LEU A 1 92 ? 14.013 -6.832 -3.089 1.00 94.12 92 LEU A N 1
ATOM 704 C CA . LEU A 1 92 ? 13.765 -6.871 -4.530 1.00 94.12 92 LEU A CA 1
ATOM 705 C C . LEU A 1 92 ? 13.192 -5.534 -5.007 1.00 94.12 92 LEU A C 1
ATOM 707 O O . LEU A 1 92 ? 12.571 -4.804 -4.239 1.00 94.12 92 LEU A O 1
ATOM 711 N N . ALA A 1 93 ? 13.378 -5.226 -6.287 1.00 95.69 93 ALA A N 1
ATOM 712 C CA . ALA A 1 93 ? 12.882 -4.012 -6.922 1.00 95.69 93 ALA A CA 1
ATOM 713 C C . ALA A 1 93 ? 11.857 -4.353 -8.014 1.00 95.69 93 ALA A C 1
ATOM 715 O O . ALA A 1 93 ? 12.224 -4.635 -9.164 1.00 95.69 93 ALA A O 1
ATOM 716 N N . LEU A 1 94 ? 10.575 -4.326 -7.646 1.00 97.44 94 LEU A N 1
ATOM 717 C CA . LEU A 1 94 ? 9.435 -4.450 -8.555 1.00 97.44 94 LEU A CA 1
ATOM 718 C C . LEU A 1 94 ? 9.341 -3.190 -9.421 1.00 97.44 94 LEU A C 1
ATOM 720 O O . LEU A 1 94 ? 9.507 -2.079 -8.925 1.00 97.44 94 LEU A O 1
ATOM 724 N N . LYS A 1 95 ? 9.105 -3.325 -10.725 1.00 97.69 95 LYS A N 1
ATOM 725 C CA . LYS A 1 95 ? 8.970 -2.169 -11.618 1.00 97.69 95 LYS A CA 1
ATOM 726 C C . LYS A 1 95 ? 7.629 -1.482 -11.374 1.00 97.69 95 LYS A C 1
ATOM 728 O O . LYS A 1 95 ? 6.589 -2.114 -11.464 1.00 97.69 95 LYS A O 1
ATOM 733 N N . GLY A 1 96 ? 7.650 -0.177 -11.104 1.00 95.06 96 GLY A N 1
ATOM 734 C CA . GLY A 1 96 ? 6.426 0.565 -10.774 1.00 95.06 96 GLY A CA 1
ATOM 735 C C . GLY A 1 96 ? 5.381 0.529 -11.894 1.00 95.06 96 GLY A C 1
ATOM 736 O O . GLY A 1 96 ? 4.198 0.411 -11.619 1.00 95.06 96 GLY A O 1
ATOM 737 N N . GLY A 1 97 ? 5.822 0.533 -13.157 1.00 92.69 97 GLY A N 1
ATOM 738 C CA . GLY A 1 97 ? 4.924 0.507 -14.318 1.00 92.69 97 GLY A CA 1
ATOM 739 C C . GLY A 1 97 ? 4.195 -0.818 -14.564 1.00 92.69 97 GLY A C 1
ATOM 740 O O . GLY A 1 97 ? 3.415 -0.886 -15.505 1.00 92.69 97 GLY A O 1
ATOM 741 N N . VAL A 1 98 ? 4.458 -1.868 -13.773 1.00 95.06 98 VAL A N 1
ATOM 742 C CA . VAL A 1 98 ? 3.697 -3.129 -13.849 1.00 95.06 98 VAL A CA 1
ATOM 743 C C . VAL A 1 98 ? 2.589 -3.214 -12.804 1.00 95.06 98 VAL A C 1
ATOM 745 O O . VAL A 1 98 ? 1.875 -4.209 -12.781 1.00 95.06 98 VAL A O 1
ATOM 748 N N . LEU A 1 99 ? 2.470 -2.229 -11.910 1.00 92.19 99 LEU A N 1
ATOM 749 C CA . LEU A 1 99 ? 1.401 -2.193 -10.918 1.00 92.19 99 LEU A CA 1
ATOM 750 C C . LEU A 1 99 ? 0.066 -1.866 -11.582 1.00 92.19 99 LEU A C 1
ATOM 752 O O . LEU A 1 99 ? 0.012 -1.073 -12.522 1.00 92.19 99 LEU A O 1
ATOM 756 N N . ASP A 1 100 ? -1.008 -2.457 -11.064 1.00 84.88 100 ASP A N 1
ATOM 757 C CA . ASP A 1 100 ? -2.351 -2.080 -11.490 1.00 84.88 100 ASP A CA 1
ATOM 758 C C . ASP A 1 100 ? -2.654 -0.622 -11.063 1.00 84.88 100 ASP A C 1
ATOM 760 O O . ASP A 1 100 ? -2.108 -0.140 -10.059 1.00 84.88 100 ASP A O 1
ATOM 764 N N . PRO A 1 101 ? -3.509 0.108 -11.805 1.00 77.56 101 PRO A N 1
ATOM 765 C CA . PRO A 1 101 ? -3.909 1.470 -11.449 1.00 77.56 101 PRO A CA 1
ATOM 766 C C . PRO A 1 101 ? -4.512 1.574 -10.038 1.00 77.56 101 PRO A C 1
ATOM 768 O O . PRO A 1 101 ? -5.064 0.612 -9.513 1.00 77.56 101 PRO A O 1
ATOM 771 N N . GLY A 1 102 ? -4.428 2.760 -9.425 1.00 70.12 102 GLY A N 1
ATOM 772 C CA . GLY A 1 102 ? -4.987 3.005 -8.085 1.00 70.12 102 GLY A CA 1
ATOM 773 C C . GLY A 1 102 ? -4.096 2.542 -6.924 1.00 70.12 102 GLY A C 1
ATOM 774 O O . GLY A 1 102 ? -4.507 2.585 -5.771 1.00 70.12 102 GLY A O 1
ATOM 775 N N . HIS A 1 103 ? -2.847 2.146 -7.187 1.00 78.81 103 HIS A N 1
ATOM 776 C CA . HIS A 1 103 ? -1.926 1.663 -6.151 1.00 78.81 103 HIS A CA 1
ATOM 777 C C . HIS A 1 103 ? -1.459 2.732 -5.138 1.00 78.81 103 HIS A C 1
ATOM 779 O O . HIS A 1 103 ? -0.776 2.384 -4.176 1.00 78.81 103 HIS A O 1
ATOM 785 N N . GLY A 1 104 ? -1.747 4.022 -5.352 1.00 76.38 104 GLY A N 1
ATOM 786 C CA . GLY A 1 104 ? -1.515 5.101 -4.374 1.00 76.38 104 GLY A CA 1
ATOM 787 C C . GLY A 1 104 ? -0.076 5.242 -3.855 1.00 76.38 104 GLY A C 1
ATOM 788 O O . GLY A 1 104 ? 0.128 5.700 -2.735 1.00 76.38 104 GLY A O 1
ATOM 789 N N . LEU A 1 105 ? 0.926 4.793 -4.621 1.00 84.06 105 LEU A N 1
ATOM 790 C CA . LEU A 1 105 ? 2.336 4.903 -4.238 1.00 84.06 105 LEU A CA 1
ATOM 791 C C . LEU A 1 105 ? 2.986 6.048 -5.001 1.00 84.06 105 LEU A C 1
ATOM 793 O O . LEU A 1 105 ? 2.821 6.153 -6.216 1.00 84.06 105 LEU A O 1
ATOM 797 N N . GLU A 1 106 ? 3.796 6.831 -4.297 1.00 88.25 106 GLU A N 1
ATOM 798 C CA . GLU A 1 106 ? 4.564 7.930 -4.871 1.00 88.25 106 GLU A CA 1
ATOM 799 C C . GLU A 1 106 ? 6.059 7.751 -4.595 1.00 88.25 106 GLU A C 1
ATOM 801 O O . GLU A 1 106 ? 6.435 7.279 -3.513 1.00 88.25 106 GLU A O 1
ATOM 806 N N . PRO A 1 107 ? 6.947 8.124 -5.537 1.00 95.56 107 PRO A N 1
ATOM 807 C CA . PRO A 1 107 ? 8.374 8.061 -5.287 1.00 95.56 107 PRO A CA 1
ATOM 808 C C . PRO A 1 107 ? 8.799 9.071 -4.220 1.00 95.56 107 PRO A C 1
ATOM 810 O O . PRO A 1 107 ? 8.579 10.271 -4.364 1.00 95.56 107 PRO A O 1
ATOM 813 N N . VAL A 1 108 ? 9.484 8.595 -3.183 1.00 96.06 108 VAL A N 1
ATOM 814 C CA . VAL A 1 108 ? 9.987 9.449 -2.092 1.00 96.06 108 VAL A CA 1
ATOM 815 C C . VAL A 1 108 ? 11.464 9.796 -2.213 1.00 96.06 108 VAL A C 1
ATOM 817 O O . VAL A 1 108 ? 11.982 10.600 -1.438 1.00 96.06 108 VAL A O 1
ATOM 820 N N . ALA A 1 109 ? 12.149 9.177 -3.170 1.00 97.94 109 ALA A N 1
ATOM 821 C CA . ALA A 1 109 ? 13.544 9.442 -3.452 1.00 97.94 109 ALA A CA 1
ATOM 822 C C . ALA A 1 109 ? 13.849 9.339 -4.946 1.00 97.94 109 ALA A C 1
ATOM 824 O O . ALA A 1 109 ? 13.259 8.540 -5.684 1.00 97.94 109 ALA A O 1
ATOM 825 N N . GLU A 1 110 ? 14.833 10.127 -5.352 1.00 98.31 110 GLU A N 1
ATOM 826 C CA . GLU A 1 110 ? 15.397 10.189 -6.683 1.00 98.31 110 GLU A CA 1
ATOM 827 C C . GLU A 1 110 ? 16.870 9.834 -6.660 1.00 98.31 110 GLU A C 1
ATOM 829 O O . GLU A 1 110 ? 17.667 10.472 -5.977 1.00 98.31 110 GLU A O 1
ATOM 834 N N . LEU A 1 111 ? 17.233 8.807 -7.418 1.00 97.62 111 LEU A N 1
ATOM 835 C CA . LEU A 1 111 ? 18.576 8.248 -7.413 1.00 97.62 111 LEU A CA 1
ATOM 836 C C . LEU A 1 111 ? 19.274 8.483 -8.743 1.00 97.62 111 LEU A C 1
ATOM 838 O O . LEU A 1 111 ? 18.636 8.487 -9.800 1.00 97.62 111 LEU A O 1
ATOM 842 N N . TRP A 1 112 ? 20.603 8.555 -8.689 1.00 96.94 112 TRP A N 1
ATOM 843 C CA . TRP A 1 112 ? 21.464 8.730 -9.858 1.00 96.94 112 TRP A CA 1
ATOM 844 C C . TRP A 1 112 ? 21.155 9.999 -10.657 1.00 96.94 112 TRP A C 1
ATOM 846 O O . TRP A 1 112 ? 21.255 10.002 -11.884 1.00 96.94 112 TRP A O 1
ATOM 856 N N . THR A 1 113 ? 20.780 11.085 -9.980 1.00 97.88 113 THR A N 1
ATOM 857 C CA . THR A 1 113 ? 20.314 12.328 -10.620 1.00 97.88 113 THR A CA 1
ATOM 858 C C . THR A 1 113 ? 21.385 13.017 -11.464 1.00 97.88 113 THR A C 1
ATOM 860 O O . THR A 1 113 ? 21.036 13.791 -12.348 1.00 97.88 113 THR A O 1
ATOM 863 N N . ARG A 1 114 ? 22.666 12.652 -11.312 1.00 97.06 114 ARG A N 1
ATOM 864 C CA . ARG A 1 114 ? 23.743 13.054 -12.235 1.00 97.06 114 ARG A CA 1
ATOM 865 C C . ARG A 1 114 ? 23.525 12.597 -13.685 1.00 97.06 114 ARG A C 1
ATOM 867 O O . ARG A 1 114 ? 24.095 13.171 -14.599 1.00 97.06 114 ARG A O 1
ATOM 874 N N . ALA A 1 115 ? 22.733 11.540 -13.889 1.00 97.00 115 ALA A N 1
ATOM 875 C CA . ALA A 1 115 ? 22.358 11.007 -15.201 1.00 97.00 115 ALA A CA 1
ATOM 876 C C . ALA A 1 115 ? 20.929 11.412 -15.622 1.00 97.00 115 ALA A C 1
ATOM 878 O O . ALA A 1 115 ? 20.421 10.933 -16.639 1.00 97.00 115 ALA A O 1
ATOM 879 N N . ARG A 1 116 ? 20.267 12.280 -14.840 1.00 97.94 116 ARG A N 1
ATOM 880 C CA . ARG A 1 116 ? 18.941 12.826 -15.146 1.00 97.94 116 ARG A CA 1
ATOM 881 C C . ARG A 1 116 ? 19.017 13.653 -16.423 1.00 97.94 116 ARG A C 1
ATOM 883 O O . ARG A 1 116 ? 19.892 14.502 -16.574 1.00 97.94 116 ARG A O 1
ATOM 890 N N . LEU A 1 117 ? 18.057 13.452 -17.318 1.00 96.94 117 LEU A N 1
ATOM 891 C CA . LEU A 1 117 ? 17.902 14.322 -18.479 1.00 96.94 117 LEU A CA 1
ATOM 892 C C . LEU A 1 117 ? 17.482 15.720 -18.010 1.00 96.94 117 LEU A C 1
ATOM 894 O O . LEU A 1 117 ? 16.550 15.844 -17.216 1.00 96.94 117 LEU A O 1
ATOM 898 N N . GLY A 1 118 ? 18.149 16.767 -18.505 1.00 95.19 118 GLY A N 1
ATOM 899 C CA . GLY A 1 118 ? 18.012 18.133 -17.978 1.00 95.19 118 GLY A CA 1
ATOM 900 C C . GLY A 1 118 ? 16.568 18.642 -17.882 1.00 95.19 118 GLY A C 1
ATOM 901 O O . GLY A 1 118 ? 16.228 19.319 -16.913 1.00 95.19 118 GLY A O 1
ATOM 902 N N . TRP A 1 119 ? 15.707 18.226 -18.815 1.00 97.44 119 TRP A N 1
ATOM 903 C CA . TRP A 1 119 ? 14.292 18.602 -18.896 1.00 97.44 119 TRP A CA 1
ATOM 904 C C . TRP A 1 119 ? 13.366 17.890 -17.888 1.00 97.44 119 TRP A C 1
ATOM 906 O O . TRP A 1 119 ? 12.231 18.316 -17.701 1.00 97.44 119 TRP A O 1
ATOM 916 N N . VAL A 1 120 ? 13.807 16.817 -17.220 1.00 97.31 120 VAL A N 1
ATOM 917 C CA . VAL A 1 120 ? 12.974 16.065 -16.261 1.00 97.31 120 VAL A CA 1
ATOM 918 C C . VAL A 1 120 ? 12.994 16.750 -14.899 1.00 97.31 120 VAL A C 1
ATOM 920 O O . VAL A 1 120 ? 13.974 16.614 -14.176 1.00 97.31 120 VAL A O 1
ATOM 923 N N . ALA A 1 121 ? 11.932 17.443 -14.497 1.00 97.06 121 ALA A N 1
ATOM 924 C CA . ALA A 1 121 ? 11.879 18.081 -13.179 1.00 97.06 121 ALA A CA 1
ATOM 925 C C . ALA A 1 121 ? 12.036 17.078 -12.018 1.00 97.06 121 ALA A C 1
ATOM 927 O O . ALA A 1 121 ? 11.547 15.944 -12.084 1.00 97.06 121 ALA A O 1
ATOM 928 N N . LEU A 1 122 ? 12.696 17.509 -10.938 1.00 96.12 122 LEU A N 1
ATOM 929 C CA . LEU A 1 122 ? 12.751 16.752 -9.686 1.00 96.12 122 LEU A CA 1
ATOM 930 C C . LEU A 1 122 ? 11.371 16.748 -8.996 1.00 96.12 122 LEU A C 1
ATOM 932 O O . LEU A 1 122 ? 10.609 17.703 -9.130 1.00 96.12 122 LEU A O 1
ATOM 936 N N . ILE A 1 123 ? 11.044 15.675 -8.276 1.00 93.62 123 ILE A N 1
ATOM 937 C CA . ILE A 1 123 ? 9.836 15.537 -7.462 1.00 93.62 123 ILE A CA 1
ATOM 938 C C . ILE A 1 123 ? 10.001 16.424 -6.225 1.00 93.62 123 ILE A C 1
ATOM 940 O O . ILE A 1 123 ? 10.931 16.209 -5.439 1.00 93.62 123 ILE A O 1
ATOM 944 N N . PRO A 1 124 ? 9.100 17.396 -6.010 1.00 91.06 124 PRO A N 1
ATOM 945 C CA . PRO A 1 124 ? 9.136 18.233 -4.821 1.00 91.06 124 PRO A CA 1
ATOM 946 C C . PRO A 1 124 ? 9.095 17.404 -3.530 1.00 91.06 124 PRO A C 1
ATOM 948 O O . PRO A 1 124 ? 8.230 16.550 -3.337 1.00 91.06 124 PRO A O 1
ATOM 951 N N . GLY A 1 125 ? 10.042 17.659 -2.626 1.00 89.44 125 GLY A N 1
ATOM 952 C CA . GLY A 1 125 ? 10.102 16.998 -1.319 1.00 89.44 125 GLY A CA 1
ATOM 953 C C . GLY A 1 125 ? 10.549 15.529 -1.337 1.00 89.44 125 GLY A C 1
ATOM 954 O O . GLY A 1 125 ? 10.467 14.876 -0.288 1.00 89.44 125 GLY A O 1
ATOM 955 N N . ALA A 1 126 ? 11.007 15.009 -2.482 1.00 94.69 126 ALA A N 1
ATOM 956 C CA . ALA A 1 126 ? 11.729 13.743 -2.553 1.00 94.69 126 ALA A CA 1
ATOM 957 C C . ALA A 1 126 ? 13.190 13.929 -2.117 1.00 94.69 126 ALA A C 1
ATOM 959 O O . ALA A 1 126 ? 13.796 14.976 -2.340 1.00 94.69 126 ALA A O 1
ATOM 960 N N . LEU A 1 127 ? 13.774 12.893 -1.516 1.00 97.69 127 LEU A N 1
ATOM 961 C CA . LEU A 1 127 ? 15.211 12.853 -1.246 1.00 97.69 127 LEU A CA 1
ATOM 962 C C . LEU A 1 127 ? 15.977 12.729 -2.569 1.00 97.69 127 LEU A C 1
ATOM 964 O O . LEU A 1 127 ? 15.606 11.919 -3.414 1.00 97.69 127 LEU A O 1
ATOM 968 N N . VAL A 1 128 ? 17.052 13.492 -2.755 1.00 98.00 128 VAL A N 1
ATOM 969 C CA . VAL A 1 128 ? 17.783 13.562 -4.031 1.00 98.00 128 VAL A CA 1
ATOM 970 C C . VAL A 1 128 ? 19.204 13.047 -3.837 1.00 98.00 128 VAL A C 1
ATOM 972 O O . VAL A 1 128 ? 19.947 13.564 -3.008 1.00 98.00 128 VAL A O 1
ATOM 975 N N . TYR A 1 129 ? 19.594 12.047 -4.626 1.00 98.00 129 TYR A N 1
ATOM 976 C CA . TYR A 1 129 ? 20.927 11.455 -4.595 1.00 98.00 129 TYR A CA 1
ATOM 977 C C . TYR A 1 129 ? 21.544 11.444 -5.995 1.00 98.00 129 TYR A C 1
ATOM 979 O O . TYR A 1 129 ? 21.003 10.847 -6.931 1.00 98.00 129 TYR A O 1
ATOM 987 N N . GLU A 1 130 ? 22.736 12.029 -6.134 1.00 97.31 130 GLU A N 1
ATOM 988 C CA . GLU A 1 130 ? 23.487 12.001 -7.398 1.00 97.31 130 GLU A CA 1
ATOM 989 C C . GLU A 1 130 ? 23.930 10.592 -7.801 1.00 97.31 130 GLU A C 1
ATOM 991 O O . GLU A 1 130 ? 24.163 10.325 -8.981 1.00 97.31 130 GLU A O 1
ATOM 996 N N . THR A 1 131 ? 24.031 9.675 -6.836 1.00 94.69 131 THR A N 1
ATOM 997 C CA . THR A 1 131 ? 24.423 8.273 -7.028 1.00 94.69 131 THR A CA 1
ATOM 998 C C . THR A 1 131 ? 23.559 7.342 -6.166 1.00 94.69 131 THR A C 1
ATOM 1000 O O . THR A 1 131 ? 22.448 7.700 -5.777 1.00 94.69 131 THR A O 1
ATOM 1003 N N . GLN A 1 132 ? 24.018 6.115 -5.910 1.00 90.69 132 GLN A N 1
ATOM 1004 C CA . GLN A 1 132 ? 23.354 5.219 -4.970 1.00 90.69 132 GLN A CA 1
ATOM 1005 C C . GLN A 1 132 ? 23.562 5.710 -3.527 1.00 90.69 132 GLN A C 1
ATOM 1007 O O . GLN A 1 132 ? 24.703 5.992 -3.165 1.00 90.69 132 GLN A O 1
ATOM 1012 N N . PRO A 1 133 ? 22.511 5.744 -2.687 1.00 92.00 133 PRO A N 1
ATOM 1013 C CA . PRO A 1 133 ? 22.675 6.058 -1.276 1.00 92.00 133 PRO A CA 1
ATOM 1014 C C . PRO A 1 133 ? 23.557 5.007 -0.592 1.00 92.00 133 PRO A C 1
ATOM 1016 O O . PRO A 1 133 ? 23.427 3.807 -0.860 1.00 92.00 133 PRO A O 1
ATOM 1019 N N . ALA A 1 134 ? 24.449 5.471 0.284 1.00 90.31 134 ALA A N 1
ATOM 1020 C CA . ALA A 1 134 ? 25.248 4.605 1.149 1.00 90.31 134 ALA A CA 1
ATOM 1021 C C . ALA A 1 134 ? 24.374 3.925 2.215 1.00 90.31 134 ALA A C 1
ATOM 1023 O O . ALA A 1 134 ? 24.576 2.752 2.518 1.00 90.31 134 ALA A O 1
ATOM 1024 N N . ASP A 1 135 ? 23.364 4.648 2.706 1.00 92.25 135 ASP A N 1
ATOM 1025 C CA . ASP A 1 135 ? 22.378 4.181 3.674 1.00 92.25 135 ASP A CA 1
ATOM 1026 C C . ASP A 1 135 ? 20.954 4.366 3.127 1.00 92.25 135 ASP A C 1
ATOM 1028 O O . ASP A 1 135 ? 20.581 5.437 2.645 1.00 92.25 135 ASP A O 1
ATOM 1032 N N . TRP A 1 136 ? 20.159 3.299 3.194 1.00 93.31 136 TRP A N 1
ATOM 1033 C CA . TRP A 1 136 ? 18.768 3.280 2.745 1.00 93.31 136 TRP A CA 1
ATOM 1034 C C . TRP A 1 136 ? 17.768 3.676 3.834 1.00 93.31 136 TRP A C 1
ATOM 1036 O O . TRP A 1 136 ? 16.618 3.967 3.497 1.00 93.31 136 TRP A O 1
ATOM 1046 N N . ALA A 1 137 ? 18.171 3.725 5.108 1.00 93.44 137 ALA A N 1
ATOM 1047 C CA . ALA A 1 137 ? 17.273 4.034 6.216 1.00 93.44 137 ALA A CA 1
ATOM 1048 C C . ALA A 1 137 ? 16.512 5.365 6.033 1.00 93.44 137 ALA A C 1
ATOM 1050 O O . ALA A 1 137 ? 15.294 5.356 6.224 1.00 93.44 137 ALA A O 1
ATOM 1051 N N . PRO A 1 138 ? 17.126 6.473 5.558 1.00 95.38 138 PRO A N 1
ATOM 1052 C CA . PRO A 1 138 ? 16.394 7.719 5.315 1.00 95.38 138 PRO A CA 1
ATOM 1053 C C . PRO A 1 138 ? 15.306 7.586 4.242 1.00 95.38 138 PRO A C 1
ATOM 1055 O O . PRO A 1 138 ? 14.225 8.159 4.372 1.00 95.38 138 PRO A O 1
ATOM 1058 N N . VAL A 1 139 ? 15.564 6.797 3.193 1.00 95.44 139 VAL A N 1
ATOM 1059 C CA . VAL A 1 139 ? 14.599 6.556 2.109 1.00 95.44 139 VAL A CA 1
ATOM 1060 C C . VAL A 1 139 ? 13.395 5.776 2.631 1.00 95.44 139 VAL A C 1
ATOM 1062 O O . VAL A 1 139 ? 12.254 6.156 2.361 1.00 95.44 139 VAL A O 1
ATOM 1065 N N . PHE A 1 140 ? 13.635 4.720 3.410 1.00 93.12 140 PHE A N 1
ATOM 1066 C CA . PHE A 1 140 ? 12.569 3.911 4.008 1.00 93.12 140 PHE A CA 1
ATOM 1067 C C . PHE A 1 140 ? 11.770 4.698 5.050 1.00 93.12 140 PHE A C 1
ATOM 1069 O O . PHE A 1 140 ? 10.541 4.661 5.033 1.00 93.12 140 PHE A O 1
ATOM 1076 N N . ALA A 1 141 ? 12.443 5.480 5.898 1.00 86.69 141 ALA A N 1
ATOM 1077 C CA . ALA A 1 141 ? 11.788 6.343 6.877 1.00 86.69 141 ALA A CA 1
ATOM 1078 C C . ALA A 1 141 ? 10.894 7.393 6.200 1.00 86.69 141 ALA A C 1
ATOM 1080 O O . ALA A 1 141 ? 9.741 7.572 6.594 1.00 86.69 141 ALA A O 1
ATOM 1081 N N . ARG A 1 142 ? 11.377 8.040 5.128 1.00 91.19 142 ARG A N 1
ATOM 1082 C CA . ARG A 1 142 ? 10.583 9.009 4.358 1.00 91.19 142 ARG A CA 1
ATOM 1083 C C . ARG A 1 142 ? 9.356 8.363 3.723 1.00 91.19 142 ARG A C 1
ATOM 1085 O O . ARG A 1 142 ? 8.287 8.968 3.735 1.00 91.19 142 ARG A O 1
ATOM 1092 N N . PHE A 1 143 ? 9.499 7.152 3.184 1.00 90.69 143 PHE A N 1
ATOM 1093 C CA . PHE A 1 143 ? 8.374 6.406 2.627 1.00 90.69 143 PHE A CA 1
ATOM 1094 C C . PHE A 1 143 ? 7.334 6.058 3.690 1.00 90.69 143 PHE A C 1
ATOM 1096 O O . PHE A 1 143 ? 6.147 6.289 3.474 1.00 90.69 143 PHE A O 1
ATOM 1103 N N . ALA A 1 144 ? 7.772 5.561 4.848 1.00 82.19 144 ALA A N 1
ATOM 1104 C CA . ALA A 1 144 ? 6.891 5.250 5.966 1.00 82.19 144 ALA A CA 1
ATOM 1105 C C . ALA A 1 144 ? 6.134 6.494 6.465 1.00 82.19 144 ALA A C 1
ATOM 1107 O O . ALA A 1 144 ? 4.921 6.427 6.649 1.00 82.19 144 ALA A O 1
ATOM 1108 N N . ALA A 1 145 ? 6.817 7.638 6.603 1.00 80.00 145 ALA A N 1
ATOM 1109 C CA . ALA A 1 145 ? 6.197 8.907 6.988 1.00 80.00 145 ALA A CA 1
ATOM 1110 C C . ALA A 1 145 ? 5.153 9.370 5.960 1.00 80.00 145 ALA A C 1
ATOM 1112 O O . ALA A 1 145 ? 4.005 9.613 6.317 1.00 80.00 145 ALA A O 1
ATOM 1113 N N . ARG A 1 146 ? 5.502 9.379 4.666 1.00 80.50 146 ARG A N 1
ATOM 1114 C CA . ARG A 1 146 ? 4.562 9.699 3.577 1.00 80.50 146 ARG A CA 1
ATOM 1115 C C . ARG A 1 146 ? 3.353 8.773 3.559 1.00 80.50 146 ARG A C 1
ATOM 1117 O O . ARG A 1 146 ? 2.246 9.221 3.314 1.00 80.50 146 ARG A O 1
ATOM 1124 N N . ARG A 1 147 ? 3.550 7.486 3.831 1.00 75.69 147 ARG A N 1
ATOM 1125 C CA . ARG A 1 147 ? 2.473 6.496 3.932 1.00 75.69 147 ARG A CA 1
ATOM 1126 C C . ARG A 1 147 ? 1.559 6.714 5.133 1.00 75.69 147 ARG A C 1
ATOM 1128 O O . ARG A 1 147 ? 0.394 6.339 5.033 1.00 75.69 147 ARG A O 1
ATOM 1135 N N . ALA A 1 148 ? 2.078 7.268 6.226 1.00 67.12 148 ALA A N 1
ATOM 1136 C CA . ALA A 1 148 ? 1.283 7.685 7.375 1.00 67.12 148 ALA A CA 1
ATOM 1137 C C . ALA A 1 148 ? 0.516 8.989 7.083 1.00 67.12 148 ALA A C 1
ATOM 1139 O O . ALA A 1 148 ? -0.651 9.087 7.434 1.00 67.12 148 ALA A O 1
ATOM 1140 N N . GLU A 1 149 ? 1.136 9.944 6.380 1.00 64.25 149 GLU A N 1
ATOM 1141 C CA . GLU A 1 149 ? 0.510 11.203 5.935 1.00 64.25 149 GLU A CA 1
ATOM 1142 C C . G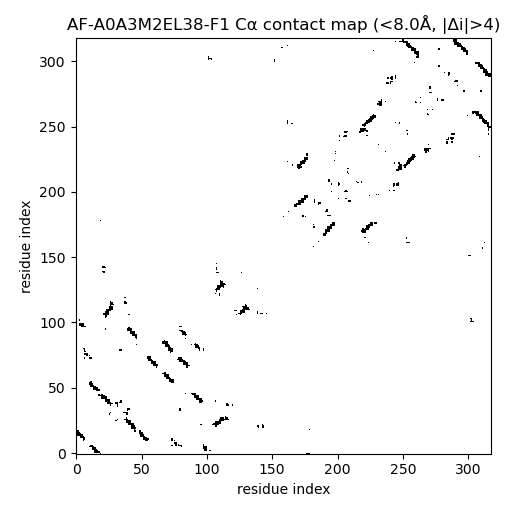LU A 1 149 ? -0.574 10.989 4.860 1.00 64.25 149 GLU A C 1
ATOM 1144 O O . GLU A 1 149 ? -1.598 11.661 4.874 1.00 64.25 149 GLU A O 1
ATOM 1149 N N . ALA A 1 150 ? -0.337 10.073 3.913 1.00 51.56 150 ALA A N 1
ATOM 1150 C CA . ALA A 1 150 ? -1.215 9.767 2.778 1.00 51.56 150 ALA A CA 1
ATO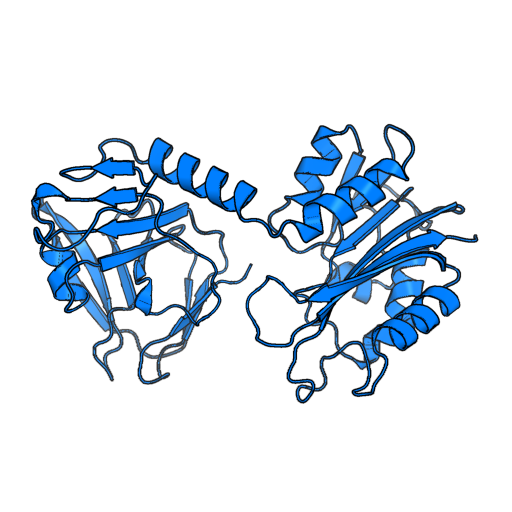M 1151 C C . ALA A 1 150 ? -2.230 8.653 3.072 1.00 51.56 150 ALA A C 1
ATOM 1153 O O . ALA A 1 150 ? -2.986 8.253 2.184 1.00 51.56 150 ALA A O 1
ATOM 1154 N N . ALA A 1 151 ? -2.251 8.117 4.297 1.00 49.78 151 ALA A N 1
ATOM 1155 C CA . ALA A 1 151 ? -3.425 7.386 4.748 1.00 49.78 151 ALA A CA 1
ATOM 1156 C C . ALA A 1 151 ? -4.624 8.346 4.618 1.00 49.78 151 ALA A C 1
ATOM 1158 O O . ALA A 1 151 ? -4.518 9.486 5.071 1.00 49.78 151 ALA A O 1
ATOM 1159 N N . PRO A 1 152 ? -5.716 7.955 3.935 1.00 42.56 152 PRO A N 1
ATOM 1160 C CA . PRO A 1 152 ? -6.793 8.883 3.624 1.00 42.56 152 PRO A CA 1
ATOM 1161 C C . PRO A 1 152 ? -7.298 9.572 4.905 1.00 42.56 152 PRO A C 1
ATOM 1163 O O . PRO A 1 152 ? -7.478 8.886 5.918 1.00 42.56 152 PRO A O 1
ATOM 1166 N N . PRO A 1 153 ? -7.571 10.893 4.874 1.00 42.09 153 PRO A N 1
ATOM 1167 C CA . PRO A 1 153 ? -8.052 11.647 6.036 1.00 42.09 153 PRO A CA 1
ATOM 1168 C C . PRO A 1 153 ? -9.367 11.140 6.655 1.00 42.09 153 PRO A C 1
ATOM 1170 O O . PRO A 1 153 ? -9.754 11.605 7.721 1.00 42.09 153 PRO A O 1
ATOM 1173 N N . GLU A 1 154 ? -10.049 10.166 6.054 1.00 46.50 154 GLU A N 1
ATOM 1174 C CA . GLU A 1 154 ? -11.322 9.635 6.561 1.00 46.50 154 GLU A CA 1
ATOM 1175 C C . GLU A 1 154 ? -11.152 8.624 7.709 1.00 46.50 154 GLU A C 1
ATOM 1177 O O . GLU A 1 154 ? -11.997 8.547 8.599 1.00 46.50 154 GLU A O 1
ATOM 1182 N N . ALA A 1 155 ? -10.008 7.931 7.790 1.00 44.06 155 ALA A N 1
ATOM 1183 C CA . ALA A 1 155 ? -9.668 7.114 8.961 1.00 44.06 155 ALA A CA 1
ATOM 1184 C C . ALA A 1 155 ? -9.152 7.961 10.143 1.00 44.06 155 ALA A C 1
ATOM 1186 O O . ALA A 1 155 ? -9.051 7.469 11.266 1.00 44.06 155 ALA A O 1
ATOM 1187 N N . GLY A 1 156 ? -8.799 9.231 9.907 1.00 52.19 156 GLY A N 1
ATOM 1188 C CA . GLY A 1 156 ? -8.437 10.189 10.953 1.00 52.19 156 GLY A CA 1
ATOM 1189 C C . GLY A 1 156 ? -9.622 10.436 11.876 1.00 52.19 156 GLY A C 1
ATOM 1190 O O . GLY A 1 156 ? -9.607 10.027 13.032 1.00 52.19 156 GLY A O 1
ATOM 1191 N N . ASP A 1 157 ? -10.684 10.985 11.294 1.00 69.62 157 ASP A N 1
ATOM 1192 C CA . ASP A 1 157 ? -11.880 11.459 11.984 1.00 69.62 157 ASP A CA 1
ATOM 1193 C C . ASP A 1 157 ? -12.757 10.321 12.541 1.00 69.62 157 ASP A C 1
ATOM 1195 O O . ASP A 1 157 ? -13.220 10.381 13.680 1.00 69.62 157 ASP A O 1
ATOM 1199 N N . ALA A 1 158 ? -12.937 9.225 11.794 1.00 82.12 158 ALA A N 1
ATOM 1200 C CA . ALA A 1 158 ? -13.705 8.081 12.287 1.00 82.12 158 ALA A CA 1
ATOM 1201 C C . ALA A 1 158 ? -13.020 7.379 13.473 1.00 82.12 158 ALA A C 1
ATOM 1203 O O . ALA A 1 158 ? -13.696 7.031 14.445 1.00 82.12 158 ALA A O 1
ATOM 1204 N N . LEU A 1 159 ? -11.691 7.204 13.422 1.00 85.56 159 LEU A N 1
ATOM 1205 C CA . LEU A 1 159 ? -10.934 6.592 14.517 1.00 85.56 159 LEU A CA 1
ATOM 1206 C C . LEU A 1 159 ? -10.855 7.513 15.732 1.00 85.56 159 LEU A C 1
ATOM 1208 O O . LEU A 1 159 ? -11.004 7.035 16.854 1.00 85.56 159 LEU A O 1
ATOM 1212 N N . ASP A 1 160 ? -10.677 8.817 15.522 1.00 85.62 160 ASP A N 1
ATOM 1213 C CA . ASP A 1 160 ? -10.647 9.791 16.613 1.00 85.62 160 ASP A CA 1
ATOM 1214 C C . ASP A 1 160 ? -12.022 9.901 17.292 1.00 85.62 160 ASP A C 1
ATOM 1216 O O . ASP A 1 160 ? -12.102 9.894 18.520 1.00 85.62 160 ASP A O 1
ATOM 1220 N N . ARG A 1 161 ? -13.125 9.887 16.528 1.00 87.31 161 ARG A N 1
ATOM 1221 C CA . ARG A 1 161 ? -14.487 9.794 17.086 1.00 87.31 161 ARG A CA 1
ATOM 1222 C C . ARG A 1 161 ? -14.727 8.503 17.850 1.00 87.31 161 ARG A C 1
ATOM 1224 O O . ARG A 1 161 ? -15.356 8.529 18.905 1.00 87.31 161 ARG A O 1
ATOM 1231 N 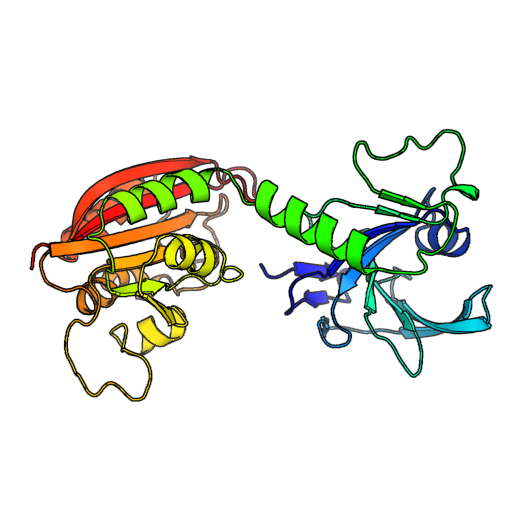N . PHE A 1 162 ? -14.277 7.379 17.298 1.00 92.62 162 PHE A N 1
ATOM 1232 C CA . PHE A 1 162 ? -14.386 6.090 17.964 1.00 92.62 162 PHE A CA 1
ATOM 1233 C C . PHE A 1 162 ? -13.642 6.125 19.297 1.00 92.62 162 PHE A C 1
ATOM 1235 O O . PHE A 1 162 ? -14.253 5.836 20.318 1.00 92.62 162 PHE A O 1
ATOM 1242 N N . ALA A 1 163 ? -12.384 6.569 19.300 1.00 91.75 163 ALA A N 1
ATOM 1243 C CA . ALA A 1 163 ? -11.566 6.711 20.498 1.00 91.75 163 ALA A CA 1
ATOM 1244 C C . ALA A 1 163 ? -12.187 7.663 21.533 1.00 91.75 163 ALA A C 1
ATOM 1246 O O . ALA A 1 163 ? -12.237 7.332 22.716 1.00 91.75 163 ALA A O 1
ATOM 1247 N N . ALA A 1 164 ? -12.737 8.800 21.096 1.00 90.19 164 ALA A N 1
ATOM 1248 C CA . ALA A 1 164 ? -13.412 9.765 21.965 1.00 90.19 164 ALA A CA 1
ATOM 1249 C C . ALA A 1 164 ? -14.684 9.210 22.633 1.00 90.19 164 ALA A C 1
ATOM 1251 O O . ALA A 1 164 ? -15.137 9.750 23.641 1.00 90.19 164 ALA A O 1
ATOM 1252 N N . ALA A 1 165 ? -15.270 8.138 22.092 1.00 90.38 165 ALA A N 1
ATOM 1253 C CA . ALA A 1 165 ? -16.431 7.475 22.675 1.00 90.38 165 ALA A CA 1
ATOM 1254 C C . ALA A 1 165 ? -16.068 6.431 23.749 1.00 90.38 165 ALA A C 1
ATOM 1256 O O . ALA A 1 165 ? -16.984 5.857 24.349 1.00 90.38 165 ALA A O 1
ATOM 1257 N N . LEU A 1 166 ? -14.775 6.162 23.979 1.00 92.75 166 LEU A N 1
ATOM 1258 C CA . LEU A 1 166 ? -14.305 5.092 24.861 1.00 92.75 166 LEU A CA 1
ATOM 1259 C C . LEU A 1 166 ? -13.832 5.617 26.223 1.00 92.75 166 LEU A C 1
ATOM 1261 O O . LEU A 1 166 ? -13.234 6.692 26.302 1.00 92.75 166 LEU A O 1
ATOM 1265 N N . PRO A 1 167 ? -14.028 4.844 27.306 1.00 89.25 167 PRO A N 1
ATOM 1266 C CA . PRO A 1 167 ? -13.386 5.141 28.577 1.00 89.25 167 PRO A CA 1
ATOM 1267 C C . PRO A 1 167 ? -11.862 4.917 28.488 1.00 89.25 167 PRO A C 1
ATOM 1269 O O . PRO A 1 167 ? -11.416 4.032 27.752 1.00 89.25 167 PRO A O 1
ATOM 1272 N N . PRO A 1 168 ? -11.045 5.658 29.261 1.00 89.19 168 PRO A N 1
ATOM 1273 C CA . PRO A 1 168 ? -9.604 5.421 29.335 1.00 89.19 168 PRO A CA 1
ATOM 1274 C C . PRO A 1 168 ? -9.276 3.957 29.656 1.00 89.19 168 PRO A C 1
ATOM 1276 O O . PRO A 1 168 ? -9.876 3.365 30.551 1.00 89.19 168 PRO A O 1
ATOM 1279 N N . GLY A 1 169 ? -8.319 3.372 28.931 1.00 88.31 169 GLY A N 1
ATOM 1280 C CA . GLY A 1 169 ? -7.893 1.984 29.146 1.00 88.31 169 GLY A CA 1
ATOM 1281 C C . GLY A 1 169 ? -8.865 0.909 28.642 1.00 88.31 169 GLY A C 1
ATOM 1282 O O . GLY A 1 169 ? -8.665 -0.263 28.956 1.00 88.31 169 GLY A O 1
ATOM 1283 N N . ALA A 1 170 ? -9.892 1.277 27.863 1.00 91.62 170 ALA A N 1
ATOM 1284 C CA . ALA A 1 170 ? -10.829 0.335 27.249 1.00 91.62 170 ALA A CA 1
ATOM 1285 C C . ALA A 1 170 ? -10.127 -0.836 26.533 1.00 91.62 170 ALA A C 1
ATOM 1287 O O . ALA A 1 170 ? -9.117 -0.648 25.842 1.00 91.62 170 ALA A O 1
ATOM 1288 N N . GLN A 1 171 ? -10.708 -2.031 26.666 1.00 93.00 171 GLN A N 1
ATOM 1289 C CA . GLN A 1 171 ? -10.341 -3.223 25.906 1.00 93.00 171 GLN A CA 1
ATOM 1290 C C . GLN A 1 171 ? -10.968 -3.144 24.515 1.00 93.00 171 GLN A C 1
ATOM 1292 O O . GLN A 1 171 ? -12.190 -3.235 24.362 1.00 93.00 171 GLN A O 1
ATOM 1297 N N . VAL A 1 172 ? -10.128 -2.971 23.500 1.00 91.75 172 VAL A N 1
ATOM 1298 C CA . VAL A 1 172 ? -10.545 -2.769 22.115 1.00 91.75 172 VAL A CA 1
ATOM 1299 C C . VAL A 1 172 ? -10.143 -3.962 21.264 1.00 91.75 172 VAL A C 1
ATOM 1301 O O . VAL A 1 172 ? -8.977 -4.350 21.236 1.00 91.75 172 VAL A O 1
ATOM 1304 N N . LEU A 1 173 ? -11.087 -4.504 20.504 1.00 89.44 173 LEU A N 1
ATOM 1305 C CA . LEU A 1 173 ? -10.777 -5.437 19.427 1.00 89.44 173 LEU A CA 1
ATOM 1306 C C . LEU A 1 173 ? -10.655 -4.690 18.100 1.00 89.44 173 LEU A C 1
ATOM 1308 O O . LEU A 1 173 ? -11.607 -4.058 17.651 1.00 89.44 173 LEU A O 1
ATOM 1312 N N . ASP A 1 174 ? -9.511 -4.812 17.445 1.00 87.94 174 ASP A N 1
ATOM 1313 C CA . ASP A 1 174 ? -9.284 -4.363 16.076 1.00 87.94 174 ASP A CA 1
ATOM 1314 C C . ASP A 1 174 ? -9.485 -5.544 15.110 1.00 87.94 174 ASP A C 1
ATOM 1316 O O . ASP A 1 174 ? -8.700 -6.497 15.086 1.00 87.94 174 ASP A O 1
ATOM 1320 N N . LEU A 1 175 ? -10.569 -5.475 14.333 1.00 82.81 175 LEU A N 1
ATOM 1321 C CA . LEU A 1 175 ? -10.943 -6.409 13.266 1.00 82.81 175 LEU A CA 1
ATOM 1322 C C . LEU A 1 175 ? -10.500 -5.912 11.872 1.00 82.81 175 LEU A C 1
ATOM 1324 O O . LEU A 1 175 ? -11.009 -6.387 10.857 1.00 82.81 175 LEU A O 1
ATOM 1328 N N . GLY A 1 176 ? -9.587 -4.941 11.782 1.00 71.56 176 GLY A N 1
ATOM 1329 C CA . GLY A 1 176 ? -9.102 -4.372 10.523 1.00 71.56 176 GLY A CA 1
ATOM 1330 C C . GLY A 1 176 ? -7.919 -5.132 9.903 1.00 71.56 176 GLY A C 1
ATOM 1331 O O . GLY A 1 176 ? -7.014 -5.606 10.585 1.00 71.56 176 GLY A O 1
ATOM 1332 N N . ARG A 1 177 ? -7.857 -5.191 8.561 1.00 62.41 177 ARG A N 1
ATOM 1333 C CA . ARG A 1 177 ? -6.750 -5.838 7.807 1.00 62.41 177 ARG A CA 1
ATOM 1334 C C . ARG A 1 177 ? -5.596 -4.887 7.427 1.00 62.41 177 ARG A C 1
ATOM 1336 O O . ARG A 1 177 ? -4.773 -5.204 6.563 1.00 62.41 177 ARG A O 1
ATOM 1343 N N . GLY A 1 178 ? -5.549 -3.687 8.005 1.00 53.25 178 GLY A N 1
ATOM 1344 C CA . GLY A 1 178 ? -4.731 -2.575 7.510 1.00 53.25 178 GLY A CA 1
ATOM 1345 C C . GLY A 1 178 ? -3.526 -2.220 8.378 1.00 53.25 178 GLY A C 1
ATOM 1346 O O . GLY A 1 178 ? -3.653 -1.374 9.251 1.00 53.25 178 GLY A O 1
ATOM 1347 N N . GLY A 1 179 ? -2.346 -2.797 8.101 1.00 52.88 179 GLY A N 1
ATOM 1348 C CA . GLY A 1 179 ? -1.027 -2.241 8.481 1.00 52.88 179 GLY A CA 1
ATOM 1349 C C . GLY A 1 179 ? -0.791 -1.908 9.965 1.00 52.88 179 GLY A C 1
ATOM 1350 O O . GLY A 1 179 ? 0.192 -1.236 10.281 1.00 52.88 179 GLY A O 1
ATOM 1351 N N . HIS A 1 180 ? -1.686 -2.358 10.848 1.00 63.03 180 HIS A N 1
ATOM 1352 C CA . HIS A 1 180 ? -1.766 -2.016 12.267 1.00 63.03 180 HIS A CA 1
ATOM 1353 C C . HIS A 1 180 ? -1.825 -0.507 12.563 1.00 63.03 180 HIS A C 1
ATOM 1355 O O . HIS A 1 180 ? -1.379 -0.090 13.628 1.00 63.03 180 HIS A O 1
ATOM 1361 N N . ASP A 1 181 ? -2.338 0.331 11.653 1.00 73.31 181 ASP A N 1
ATOM 1362 C CA . ASP A 1 181 ? -2.367 1.785 11.888 1.00 73.31 181 ASP A CA 1
ATOM 1363 C C . ASP A 1 181 ? -3.386 2.177 12.967 1.00 73.31 181 ASP A C 1
ATOM 1365 O O . ASP A 1 181 ? -3.017 2.826 13.947 1.00 73.31 181 ASP A O 1
ATOM 1369 N N . ALA A 1 182 ? -4.625 1.681 12.860 1.00 78.81 182 ALA A N 1
ATOM 1370 C CA . ALA A 1 182 ? -5.644 1.861 13.893 1.00 78.81 182 ALA A CA 1
ATOM 1371 C C . ALA A 1 182 ? -5.179 1.279 15.236 1.00 78.81 182 ALA A C 1
ATOM 1373 O O . ALA A 1 182 ? -5.185 1.979 16.248 1.00 78.81 182 ALA A O 1
ATOM 1374 N N . THR A 1 183 ? -4.651 0.046 15.224 1.00 83.12 183 THR A N 1
ATOM 1375 C CA . THR A 1 183 ? -4.012 -0.577 16.392 1.00 83.12 183 THR A CA 1
ATOM 1376 C C . THR A 1 183 ? -2.953 0.335 17.025 1.00 83.12 183 THR A C 1
ATOM 1378 O O . THR A 1 183 ? -2.948 0.531 18.239 1.00 83.12 183 THR A O 1
ATOM 1381 N N . ARG A 1 184 ? -2.037 0.897 16.223 1.00 83.56 184 ARG A N 1
ATOM 1382 C CA . ARG A 1 184 ? -0.941 1.753 16.700 1.00 83.56 184 ARG A CA 1
ATOM 1383 C C . ARG A 1 184 ? -1.476 3.045 17.308 1.00 83.56 184 ARG A C 1
ATOM 1385 O O . ARG A 1 184 ? -1.040 3.409 18.396 1.00 83.56 184 ARG A O 1
ATOM 1392 N N . ARG A 1 185 ? -2.414 3.717 16.632 1.00 85.25 185 ARG A N 1
ATOM 1393 C CA . ARG A 1 185 ? -3.020 4.977 17.089 1.00 85.25 185 ARG A CA 1
ATOM 1394 C C . ARG A 1 185 ? -3.811 4.788 18.381 1.00 85.25 185 ARG A C 1
ATOM 1396 O O . ARG A 1 185 ? -3.619 5.559 19.312 1.00 85.25 185 ARG A O 1
ATOM 1403 N N . LEU A 1 186 ? -4.618 3.733 18.480 1.00 88.00 186 LEU A N 1
ATOM 1404 C CA . LEU A 1 186 ? -5.373 3.422 19.696 1.00 88.00 186 LEU A CA 1
ATOM 1405 C C . LEU A 1 186 ? -4.448 3.065 20.871 1.00 88.00 186 LEU A C 1
ATOM 1407 O O . LEU A 1 186 ? -4.628 3.574 21.974 1.00 88.00 186 LEU A O 1
ATOM 1411 N N . ARG A 1 187 ? -3.397 2.264 20.644 1.00 87.75 187 ARG A N 1
ATOM 1412 C CA . ARG A 1 187 ? -2.398 1.970 21.689 1.00 87.75 187 ARG A CA 1
ATOM 1413 C C . ARG A 1 187 ? -1.642 3.217 22.144 1.00 87.75 187 ARG A C 1
ATOM 1415 O O . ARG A 1 187 ? -1.387 3.362 23.333 1.00 87.75 187 ARG A O 1
ATOM 1422 N N . ALA A 1 188 ? -1.319 4.133 21.229 1.00 85.62 188 ALA A N 1
ATOM 1423 C CA . ALA A 1 188 ? -0.684 5.408 21.571 1.00 85.62 188 ALA A CA 1
ATOM 1424 C C . ALA A 1 188 ? -1.576 6.304 22.451 1.00 85.62 188 ALA A C 1
ATOM 1426 O O . ALA A 1 188 ? -1.057 7.133 23.192 1.00 85.62 188 ALA A O 1
ATOM 1427 N N . GLN A 1 189 ? -2.898 6.110 22.406 1.00 88.44 189 GLN A N 1
ATOM 1428 C CA . GLN A 1 189 ? -3.871 6.778 23.277 1.00 88.44 189 GLN A CA 1
ATOM 1429 C C . GLN A 1 189 ? -4.135 6.020 24.596 1.00 88.44 189 GLN A C 1
ATOM 1431 O O . GLN A 1 189 ? -4.960 6.450 25.396 1.00 88.44 189 GLN A O 1
ATOM 1436 N N . GLY A 1 190 ? -3.429 4.912 24.855 1.00 90.12 190 GLY A N 1
ATOM 1437 C CA . GLY A 1 190 ? -3.518 4.159 26.111 1.00 90.12 190 GLY A CA 1
ATOM 1438 C C . GLY A 1 190 ? -4.592 3.067 26.149 1.00 90.12 190 GLY A C 1
ATOM 1439 O O . GLY A 1 190 ? -4.858 2.526 27.221 1.00 90.12 190 GLY A O 1
ATOM 1440 N N . PHE A 1 191 ? -5.204 2.716 25.014 1.00 92.12 191 PHE A N 1
ATOM 1441 C CA . PHE A 1 191 ? -6.158 1.605 24.945 1.00 92.12 191 PHE A CA 1
ATOM 1442 C C . PHE A 1 191 ? -5.456 0.243 24.889 1.00 92.12 191 PHE A C 1
ATOM 1444 O O . PHE A 1 191 ? -4.402 0.084 24.261 1.00 92.12 191 PHE A O 1
ATOM 1451 N N . ALA A 1 192 ? -6.077 -0.770 25.493 1.00 89.25 192 ALA A N 1
ATOM 1452 C CA . ALA A 1 192 ? -5.628 -2.152 25.403 1.00 89.25 192 ALA A CA 1
ATOM 1453 C C . ALA A 1 192 ? -6.210 -2.785 24.133 1.00 89.25 192 ALA A C 1
ATOM 1455 O O . ALA A 1 192 ? -7.387 -3.123 24.082 1.00 89.25 192 ALA A O 1
ATOM 1456 N N . VAL A 1 193 ? -5.396 -2.891 23.078 1.00 88.38 193 VAL A N 1
ATOM 1457 C CA . VAL A 1 193 ? -5.880 -3.317 21.754 1.00 88.38 193 VAL A CA 1
ATOM 1458 C C . VAL A 1 193 ? -5.464 -4.748 21.432 1.00 88.38 193 VAL A C 1
ATOM 1460 O O . VAL A 1 193 ? -4.266 -5.029 21.303 1.00 88.38 193 VAL A O 1
ATOM 1463 N N . THR A 1 194 ? -6.448 -5.609 21.192 1.00 85.69 194 THR A N 1
ATOM 1464 C CA . THR A 1 194 ? -6.284 -6.953 20.630 1.00 85.69 194 THR A CA 1
ATOM 1465 C C . THR A 1 194 ? -6.584 -6.926 19.138 1.00 85.69 194 THR A C 1
ATOM 1467 O O . THR A 1 194 ? -7.562 -6.329 18.713 1.00 85.69 194 THR A O 1
ATOM 1470 N N . THR A 1 195 ? -5.754 -7.574 18.323 1.00 80.94 195 THR A N 1
ATOM 1471 C CA . THR A 1 195 ? -5.971 -7.693 16.872 1.00 80.94 195 THR A CA 1
ATOM 1472 C C . THR A 1 195 ? -6.474 -9.087 16.525 1.00 80.94 195 THR A C 1
ATOM 1474 O O . THR A 1 195 ? -5.889 -10.064 16.995 1.00 80.94 195 THR A O 1
ATOM 1477 N N . ALA A 1 196 ? -7.473 -9.201 15.653 1.00 76.19 196 ALA A N 1
ATOM 1478 C CA . ALA A 1 196 ? -7.919 -10.492 15.126 1.00 76.19 196 ALA A CA 1
ATOM 1479 C C . ALA A 1 196 ? -8.207 -10.425 13.621 1.00 76.19 196 ALA A C 1
ATOM 1481 O O . ALA A 1 196 ? -8.572 -9.374 13.097 1.00 76.19 196 ALA A O 1
ATOM 1482 N N . ASP A 1 197 ? -8.067 -11.562 12.923 1.00 69.50 197 ASP A N 1
ATOM 1483 C CA . ASP A 1 197 ? -8.526 -11.653 11.535 1.00 69.50 197 ASP A CA 1
ATOM 1484 C C . ASP A 1 197 ? -10.067 -11.648 11.523 1.00 69.50 197 ASP A C 1
ATOM 1486 O O . ASP A 1 197 ? -10.687 -12.582 12.050 1.00 69.50 197 ASP A O 1
ATOM 1490 N N . PRO A 1 198 ? -10.708 -10.639 10.914 1.00 65.75 198 PRO A N 1
ATOM 1491 C CA . PRO A 1 198 ? -12.159 -10.567 10.799 1.00 65.75 198 PRO A CA 1
ATOM 1492 C C . PRO A 1 198 ? -12.762 -11.809 10.143 1.00 65.75 198 PRO A C 1
ATOM 1494 O O . PRO A 1 198 ? -13.811 -12.262 10.586 1.00 65.75 198 PRO A O 1
ATOM 1497 N N . ALA A 1 199 ? -12.121 -12.414 9.137 1.00 62.69 199 ALA A N 1
ATOM 1498 C CA . ALA A 1 199 ? -12.666 -13.611 8.495 1.00 62.69 199 ALA A CA 1
ATOM 1499 C C . ALA A 1 199 ? -12.736 -14.796 9.474 1.00 62.69 199 ALA A C 1
ATOM 1501 O O . ALA A 1 199 ? -13.747 -15.496 9.527 1.00 62.69 199 ALA A O 1
ATOM 1502 N N . ALA A 1 200 ? -11.701 -14.975 10.296 1.00 61.81 200 ALA A N 1
ATOM 1503 C CA . ALA A 1 200 ? -11.660 -16.018 11.315 1.00 61.81 200 ALA A CA 1
ATOM 1504 C C . ALA A 1 200 ? -12.672 -15.757 12.444 1.00 61.81 200 ALA A C 1
ATOM 1506 O O . ALA A 1 200 ? -13.411 -16.666 12.822 1.00 61.81 200 ALA A O 1
ATOM 1507 N N . ALA A 1 201 ? -12.778 -14.511 12.921 1.00 60.34 201 ALA A N 1
ATOM 1508 C CA . ALA A 1 201 ? -13.761 -14.110 13.933 1.00 60.34 201 ALA A CA 1
ATOM 1509 C C . ALA A 1 201 ? -15.212 -14.301 13.445 1.00 60.34 201 ALA A C 1
ATOM 1511 O O . ALA A 1 201 ? -16.095 -14.709 14.199 1.00 60.34 201 ALA A O 1
ATOM 1512 N N . ILE A 1 202 ? -15.458 -14.051 12.157 1.00 62.00 202 ILE A N 1
ATOM 1513 C CA . ILE A 1 202 ? -16.764 -14.244 11.519 1.00 62.00 202 ILE A CA 1
ATOM 1514 C C . ILE A 1 202 ? -17.112 -15.732 11.399 1.00 62.00 202 ILE A C 1
ATOM 1516 O O . ILE A 1 202 ? -18.249 -16.106 11.696 1.00 62.00 202 ILE A O 1
ATOM 1520 N N . VAL A 1 203 ? -16.156 -16.575 10.992 1.00 60.16 203 VAL A N 1
ATOM 1521 C CA . VAL A 1 203 ? -16.333 -18.036 10.880 1.00 60.16 203 VAL A CA 1
ATOM 1522 C C . VAL A 1 203 ? -16.568 -18.677 12.249 1.00 60.16 203 VAL A C 1
ATOM 1524 O O . VAL A 1 203 ? -17.445 -19.527 12.375 1.00 60.16 203 VAL A O 1
ATOM 1527 N N . ALA A 1 204 ? -15.871 -18.220 13.290 1.00 60.16 204 ALA A N 1
ATOM 1528 C CA . ALA A 1 204 ? -16.071 -18.675 14.668 1.00 60.16 204 ALA A CA 1
ATOM 1529 C C . ALA A 1 204 ? -17.431 -18.253 15.265 1.00 60.16 204 ALA A C 1
ATOM 1531 O O . ALA A 1 204 ? -17.778 -18.619 16.389 1.00 60.16 204 ALA A O 1
ATOM 1532 N N . GLY A 1 205 ? -18.214 -17.445 14.545 1.00 59.31 205 GLY A N 1
ATOM 1533 C CA . GLY A 1 205 ? -19.509 -16.942 14.984 1.00 59.31 205 GLY A CA 1
ATOM 1534 C C . GLY A 1 205 ? -19.415 -15.764 15.956 1.00 59.31 205 GLY A C 1
ATOM 1535 O O . GLY A 1 205 ? -20.334 -14.951 15.993 1.00 59.31 205 GLY A O 1
ATOM 1536 N N . HIS A 1 206 ? -18.333 -15.619 16.705 1.00 60.47 206 HIS A N 1
ATOM 1537 C CA . HIS A 1 206 ? -18.132 -14.551 17.677 1.00 60.47 206 HIS A CA 1
ATOM 1538 C C . HIS A 1 206 ? -16.654 -14.135 17.687 1.00 60.47 206 HIS A C 1
ATOM 1540 O O . HIS A 1 206 ? -15.790 -14.981 17.432 1.00 60.47 206 HIS A O 1
ATOM 1546 N N . PRO A 1 207 ? -16.339 -12.860 17.974 1.00 61.56 207 PRO A N 1
ATOM 1547 C CA . PRO A 1 207 ? -14.964 -12.441 18.169 1.00 61.56 207 PRO A CA 1
ATOM 1548 C C . PRO A 1 207 ? -14.466 -13.030 19.492 1.00 61.56 207 PRO A C 1
ATOM 1550 O O . PRO A 1 207 ? -14.881 -12.589 20.562 1.00 61.56 207 PRO A O 1
ATOM 1553 N N . ALA A 1 208 ? -13.632 -14.065 19.415 1.00 54.34 208 ALA A N 1
ATOM 1554 C CA . ALA A 1 208 ? -13.041 -14.689 20.591 1.00 54.34 208 ALA A CA 1
ATOM 1555 C C . ALA A 1 208 ? -11.835 -13.869 21.094 1.00 54.34 208 ALA A C 1
ATOM 1557 O O . ALA A 1 208 ? -11.103 -13.303 20.271 1.00 54.34 208 ALA A O 1
ATOM 1558 N N . PRO A 1 209 ? -11.599 -13.811 22.417 1.00 54.38 209 PRO A N 1
ATOM 1559 C CA . PRO A 1 209 ? -10.346 -13.298 22.956 1.00 54.38 209 PRO A CA 1
ATOM 1560 C C . PRO A 1 209 ? -9.156 -14.168 22.496 1.00 54.38 209 PRO A C 1
ATOM 1562 O O . PRO A 1 209 ? -9.340 -15.309 22.054 1.00 54.38 209 PRO A O 1
ATOM 1565 N N . PRO A 1 210 ? -7.922 -13.641 22.553 1.00 50.81 210 PRO A N 1
ATOM 1566 C CA . PRO A 1 210 ? -6.733 -14.384 22.162 1.00 50.81 210 PRO A CA 1
ATOM 1567 C C . PRO A 1 210 ? -6.522 -15.608 23.069 1.00 50.81 210 PRO A C 1
ATOM 1569 O O . PRO A 1 210 ? -6.961 -15.651 24.219 1.00 50.81 210 PRO A O 1
ATOM 1572 N N . ALA A 1 211 ? -5.841 -16.627 22.536 1.00 41.19 211 ALA A N 1
ATOM 1573 C CA . ALA A 1 211 ? -5.601 -17.882 23.242 1.00 41.19 211 ALA A CA 1
ATOM 1574 C C . ALA A 1 211 ? -4.857 -17.647 24.572 1.00 41.19 211 ALA A C 1
ATOM 1576 O O . ALA A 1 211 ? -3.744 -17.125 24.574 1.00 41.19 211 ALA A O 1
ATOM 1577 N N . GLY A 1 212 ? -5.474 -18.054 25.688 1.00 45.31 212 GLY A N 1
ATOM 1578 C CA . GLY A 1 212 ? -4.933 -17.903 27.046 1.00 45.31 212 GLY A CA 1
ATOM 1579 C C . GLY A 1 212 ? -5.888 -17.222 28.031 1.00 45.31 212 GLY A C 1
ATOM 1580 O O . GLY A 1 212 ? -5.771 -17.441 29.233 1.00 45.31 212 GLY A O 1
ATOM 1581 N N . GLU A 1 213 ? -6.882 -16.478 27.541 1.00 50.06 213 GLU A N 1
ATOM 1582 C CA . GLU A 1 213 ? -7.941 -15.883 28.362 1.00 50.06 213 GLU A CA 1
ATOM 1583 C C . GLU A 1 213 ? -9.211 -16.738 28.251 1.00 50.06 213 GLU A C 1
ATOM 1585 O O . GLU A 1 213 ? -10.003 -16.620 27.318 1.00 50.06 213 GLU A O 1
ATOM 1590 N N . GLY A 1 214 ? -9.372 -17.692 29.171 1.00 42.06 214 GLY A N 1
ATOM 1591 C CA . GLY A 1 214 ? -10.541 -18.568 29.215 1.00 42.06 214 GLY A CA 1
ATOM 1592 C C . GLY A 1 214 ? -11.814 -17.790 29.547 1.00 42.06 214 GLY A C 1
ATOM 1593 O O . GLY A 1 214 ? -12.056 -17.468 30.706 1.00 42.06 214 GLY A O 1
ATOM 1594 N N . GLY A 1 215 ? -12.650 -17.517 28.545 1.00 48.69 215 GLY A N 1
ATOM 1595 C CA . GLY A 1 215 ? -13.968 -16.920 28.744 1.00 48.69 215 GLY A CA 1
ATOM 1596 C C . GLY A 1 215 ? -14.851 -17.046 27.505 1.00 48.69 215 GLY A C 1
ATOM 1597 O O . GLY A 1 215 ? -14.436 -16.713 26.401 1.00 48.69 215 GLY A O 1
ATOM 1598 N N . THR A 1 216 ? -16.082 -17.524 27.683 1.00 48.84 216 THR A N 1
ATOM 1599 C CA . THR A 1 216 ? -17.093 -17.714 26.623 1.00 48.84 216 THR A CA 1
ATOM 1600 C C . THR A 1 216 ? -18.097 -16.550 26.538 1.00 48.84 216 THR A C 1
ATOM 1602 O O . THR A 1 216 ? -19.229 -16.739 26.097 1.00 48.84 216 THR A O 1
ATOM 1605 N N . GLY A 1 217 ? -17.705 -15.341 26.966 1.00 54.69 217 GLY A N 1
ATOM 1606 C CA . GLY A 1 217 ? -18.576 -14.159 27.064 1.00 54.69 217 GLY A CA 1
ATOM 1607 C C . GLY A 1 217 ? -18.038 -12.903 26.356 1.00 54.69 217 GLY A C 1
ATOM 1608 O O . GLY A 1 217 ? -16.914 -12.917 25.854 1.00 54.69 217 GLY A O 1
ATOM 1609 N N . PRO A 1 218 ? -18.827 -11.809 26.312 1.00 59.78 218 PRO A N 1
ATOM 1610 C CA . PRO A 1 218 ? -18.419 -10.539 25.711 1.00 59.78 218 PRO A CA 1
ATOM 1611 C C . PRO A 1 218 ? -17.187 -9.961 26.419 1.00 59.78 218 PRO A C 1
ATOM 1613 O O . PRO A 1 218 ? -17.211 -9.672 27.618 1.00 59.78 218 PRO A O 1
ATOM 1616 N N . ALA A 1 219 ? -16.101 -9.795 25.665 1.00 74.31 219 ALA A N 1
ATOM 1617 C CA . ALA A 1 219 ? -14.779 -9.497 26.211 1.00 74.31 219 ALA A CA 1
ATOM 1618 C C . ALA A 1 219 ? -14.346 -8.035 26.022 1.00 74.31 219 ALA A C 1
ATOM 1620 O O . ALA A 1 219 ? -13.451 -7.580 26.732 1.00 74.31 219 ALA A O 1
ATOM 1621 N N . PHE A 1 220 ? -14.985 -7.287 25.114 1.00 88.81 220 PHE A N 1
ATOM 1622 C CA . PHE A 1 220 ? -14.480 -5.990 24.663 1.00 88.81 220 PHE A CA 1
ATOM 1623 C C . PHE A 1 220 ? -15.405 -4.827 25.029 1.00 88.81 220 PHE A C 1
ATOM 1625 O O . PHE A 1 220 ? -16.627 -4.903 24.883 1.00 88.81 220 PHE A O 1
ATOM 1632 N N . ASP A 1 221 ? -14.802 -3.725 25.473 1.00 92.50 221 ASP A N 1
ATOM 1633 C CA . ASP A 1 221 ? -15.476 -2.437 25.666 1.00 92.50 221 ASP A CA 1
ATOM 1634 C C . ASP A 1 221 ? -15.772 -1.772 24.321 1.00 92.50 221 ASP A C 1
ATOM 1636 O O . ASP A 1 221 ? -16.739 -1.018 24.182 1.00 92.50 221 ASP A O 1
ATOM 1640 N N . ALA A 1 222 ? -14.948 -2.071 23.314 1.00 93.62 222 ALA A N 1
ATOM 1641 C CA . ALA A 1 222 ? -15.147 -1.569 21.974 1.00 93.62 222 ALA A CA 1
ATOM 1642 C C . ALA A 1 222 ? -14.617 -2.510 20.893 1.00 93.62 222 ALA A C 1
ATOM 1644 O O . ALA A 1 222 ? -13.669 -3.265 21.102 1.00 93.62 222 ALA A O 1
ATOM 1645 N N . ILE A 1 223 ? -15.202 -2.426 19.703 1.00 92.69 223 ILE A N 1
ATOM 1646 C CA . ILE A 1 223 ? -14.726 -3.129 18.515 1.00 92.69 223 ILE A CA 1
ATOM 1647 C C . ILE A 1 223 ? -14.564 -2.115 17.384 1.00 92.69 223 ILE A C 1
ATOM 1649 O O . ILE A 1 223 ? -15.513 -1.428 17.004 1.00 92.69 223 ILE A O 1
ATOM 1653 N N . TRP A 1 224 ? -13.357 -2.041 16.836 1.00 91.56 224 TRP A N 1
ATOM 1654 C CA . TRP A 1 224 ? -13.042 -1.333 15.605 1.00 91.56 224 TRP A CA 1
ATOM 1655 C C . TRP A 1 224 ? -13.095 -2.320 14.435 1.00 91.56 224 TRP A C 1
ATOM 1657 O O . TRP A 1 224 ? -12.231 -3.187 14.308 1.00 91.56 224 TRP A O 1
ATOM 1667 N N . ALA A 1 225 ? -14.111 -2.214 13.580 1.00 89.25 225 ALA A N 1
ATOM 1668 C CA . ALA A 1 225 ? -14.296 -3.075 12.415 1.00 89.25 225 ALA A CA 1
ATOM 1669 C C . ALA A 1 225 ? -14.265 -2.259 11.114 1.00 89.25 225 ALA A C 1
ATOM 1671 O O . ALA A 1 225 ? -15.305 -1.963 10.529 1.00 89.25 225 ALA A O 1
ATOM 1672 N N . ASP A 1 226 ? -13.064 -1.915 10.638 1.00 84.75 226 ASP A N 1
ATOM 1673 C CA . ASP A 1 226 ? -12.882 -1.350 9.293 1.00 84.75 226 ASP A CA 1
ATOM 1674 C C . ASP A 1 226 ? -12.706 -2.480 8.268 1.00 84.75 226 ASP A C 1
ATOM 1676 O O . ASP A 1 226 ? -11.643 -3.106 8.155 1.00 84.75 226 ASP A O 1
ATOM 1680 N N . LEU A 1 227 ? -13.788 -2.774 7.546 1.00 78.44 227 LEU A N 1
ATOM 1681 C CA . LEU A 1 227 ? -13.908 -3.928 6.664 1.00 78.44 227 LEU A CA 1
ATOM 1682 C C . LEU A 1 227 ? -13.785 -3.573 5.172 1.00 78.44 227 LEU A C 1
ATOM 1684 O O . LEU A 1 227 ? -14.108 -4.404 4.321 1.00 78.44 227 LEU A O 1
ATOM 1688 N N . GLY A 1 228 ? -13.281 -2.379 4.832 1.00 65.75 228 GLY A N 1
ATOM 1689 C CA . GLY A 1 228 ? -13.259 -1.843 3.461 1.00 65.75 228 GLY A CA 1
ATOM 1690 C C . GLY A 1 228 ? -12.536 -2.684 2.393 1.00 65.75 228 GLY A C 1
ATOM 1691 O O . GLY A 1 228 ? -12.745 -2.463 1.207 1.00 65.75 228 GLY A O 1
ATOM 1692 N N . ALA A 1 229 ? -11.725 -3.677 2.777 1.00 56.12 229 ALA A N 1
ATOM 1693 C CA . ALA A 1 229 ? -10.999 -4.561 1.852 1.00 56.12 229 ALA A CA 1
ATOM 1694 C C . ALA A 1 229 ? -11.303 -6.063 2.037 1.00 56.12 229 ALA A C 1
ATOM 1696 O O . ALA A 1 229 ? -10.561 -6.915 1.539 1.00 56.12 229 ALA A O 1
ATOM 1697 N N . LEU A 1 230 ? -12.346 -6.422 2.792 1.00 58.47 230 LEU A N 1
ATOM 1698 C CA . LEU A 1 230 ? -12.651 -7.817 3.111 1.00 58.47 230 LEU A CA 1
ATOM 1699 C C . LEU A 1 230 ? -13.568 -8.480 2.089 1.00 58.47 230 LEU A C 1
ATOM 1701 O O . LEU A 1 230 ? -14.665 -8.016 1.798 1.00 58.47 230 LEU A O 1
ATOM 1705 N N . HIS A 1 231 ? -13.150 -9.654 1.616 1.00 62.50 231 HIS A N 1
ATOM 1706 C CA . HIS A 1 231 ? -13.977 -10.542 0.801 1.00 62.50 231 HIS A CA 1
ATOM 1707 C C . HIS A 1 231 ? -14.946 -11.357 1.675 1.00 62.50 231 HIS A C 1
ATOM 1709 O O . HIS A 1 231 ? -14.856 -12.581 1.734 1.00 62.50 231 HIS A O 1
ATOM 1715 N N . ILE A 1 232 ? -15.869 -10.688 2.373 1.00 66.56 232 ILE A N 1
ATOM 1716 C CA . ILE A 1 232 ? -16.955 -11.369 3.094 1.00 66.56 232 ILE A CA 1
ATOM 1717 C C . ILE A 1 232 ? -18.059 -11.714 2.082 1.00 66.56 232 ILE A C 1
ATOM 1719 O O . ILE A 1 232 ? -18.577 -10.808 1.423 1.00 66.56 232 ILE A O 1
ATOM 1723 N N . PRO A 1 233 ? -18.453 -12.996 1.937 1.00 68.81 233 PRO A N 1
ATOM 1724 C CA . PRO A 1 233 ? -19.520 -13.383 1.018 1.00 68.81 233 PRO A CA 1
ATOM 1725 C C . PRO A 1 233 ? -20.830 -12.656 1.336 1.00 68.81 233 PRO A C 1
ATOM 1727 O O . PRO A 1 233 ? -21.205 -12.563 2.504 1.00 68.81 233 PRO A O 1
ATOM 1730 N N . ARG A 1 234 ? -21.580 -12.224 0.311 1.00 71.19 234 ARG A N 1
ATOM 1731 C CA . ARG A 1 234 ? -22.869 -11.517 0.468 1.00 71.19 234 ARG A CA 1
ATOM 1732 C C . ARG A 1 234 ? -23.835 -12.220 1.434 1.00 71.19 234 ARG A C 1
ATOM 1734 O O . ARG A 1 234 ? -24.467 -11.572 2.260 1.00 71.19 234 ARG A O 1
ATOM 1741 N N . ALA A 1 235 ? -23.888 -13.551 1.383 1.00 74.00 235 ALA A N 1
ATOM 1742 C CA . ALA A 1 235 ? -24.731 -14.373 2.254 1.00 74.00 235 ALA A CA 1
ATOM 1743 C C . ALA A 1 235 ? -24.387 -14.263 3.753 1.00 74.00 235 ALA A C 1
ATOM 1745 O O . ALA A 1 235 ? -25.241 -14.508 4.600 1.00 74.00 235 ALA A O 1
ATOM 1746 N N . ALA A 1 236 ? -23.156 -13.883 4.101 1.00 74.69 236 ALA A N 1
ATOM 1747 C CA . ALA A 1 236 ? -22.727 -13.758 5.488 1.00 74.69 236 ALA A CA 1
ATOM 1748 C C . ALA A 1 236 ? -23.092 -12.400 6.110 1.00 74.69 236 ALA A C 1
ATOM 1750 O O . ALA A 1 236 ? -23.085 -12.292 7.335 1.00 74.69 236 ALA A O 1
ATOM 1751 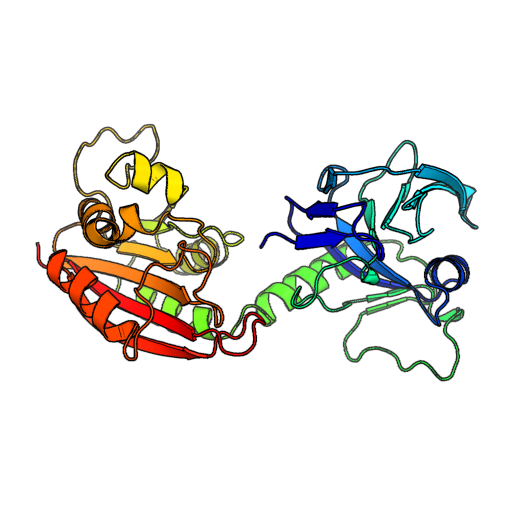N N . TRP A 1 237 ? -23.419 -11.375 5.319 1.00 76.38 237 TRP A N 1
ATOM 1752 C CA . TRP A 1 237 ? -23.621 -10.010 5.815 1.00 76.38 237 TRP A CA 1
ATOM 1753 C C . TRP A 1 237 ? -24.824 -9.806 6.737 1.00 76.38 237 TRP A C 1
ATOM 1755 O O . TRP A 1 237 ? -24.639 -9.125 7.744 1.00 76.38 237 TRP A O 1
ATOM 1765 N N . PRO A 1 238 ? -26.018 -10.382 6.485 1.00 78.44 238 PRO A N 1
ATOM 1766 C CA . PRO A 1 238 ? -27.193 -10.108 7.317 1.00 78.44 238 PRO A CA 1
ATOM 1767 C C . PRO A 1 238 ? -26.971 -10.365 8.814 1.00 78.44 238 PRO A C 1
ATOM 1769 O O . PRO A 1 238 ? -27.430 -9.591 9.644 1.00 78.44 238 PRO A O 1
ATOM 1772 N N . GLY A 1 239 ? -26.212 -11.410 9.162 1.00 79.12 239 GLY A N 1
ATOM 1773 C CA . GLY A 1 239 ? -25.875 -11.738 10.551 1.00 79.12 239 GLY A CA 1
ATOM 1774 C C . GLY A 1 239 ? -24.563 -11.131 11.054 1.00 79.12 239 GLY A C 1
ATOM 1775 O O . GLY A 1 239 ? -24.191 -11.366 12.201 1.00 79.12 239 GLY A O 1
ATOM 1776 N N . LEU A 1 240 ? -23.818 -10.398 10.222 1.00 82.06 240 LEU A N 1
ATOM 1777 C CA . LEU A 1 240 ? -22.481 -9.927 10.575 1.00 82.06 240 LEU A CA 1
ATOM 1778 C C . LEU A 1 240 ? -22.481 -8.918 11.734 1.00 82.06 240 LEU A C 1
ATOM 1780 O O . LEU A 1 240 ? -21.751 -9.180 12.691 1.00 82.06 240 LEU A O 1
ATOM 1784 N N . PRO A 1 241 ? -23.278 -7.828 11.715 1.00 87.06 241 PRO A N 1
ATOM 1785 C CA . PRO A 1 241 ? -23.286 -6.879 12.827 1.00 87.06 241 PRO A CA 1
ATOM 1786 C C . PRO A 1 241 ? -23.648 -7.551 14.155 1.00 87.06 241 PRO A C 1
ATOM 1788 O O . PRO A 1 241 ? -22.995 -7.293 15.158 1.00 87.06 241 PRO A O 1
ATOM 1791 N N . ALA A 1 242 ? -24.597 -8.495 14.142 1.00 86.00 242 ALA A N 1
ATOM 1792 C CA . ALA A 1 242 ? -24.982 -9.264 15.325 1.00 86.00 242 ALA A CA 1
ATOM 1793 C C . ALA A 1 242 ? -23.843 -10.158 15.836 1.00 86.00 242 ALA A C 1
ATOM 1795 O O . ALA A 1 242 ? -23.575 -10.201 17.033 1.00 86.00 242 ALA A O 1
ATOM 1796 N N . ARG A 1 243 ? -23.119 -10.846 14.941 1.00 85.31 243 ARG A N 1
ATOM 1797 C CA . ARG A 1 243 ? -21.946 -11.644 15.331 1.00 85.31 243 ARG A CA 1
ATOM 1798 C C . ARG A 1 243 ? -20.857 -10.790 15.965 1.00 85.31 243 ARG A C 1
ATOM 1800 O O . ARG A 1 243 ? -20.299 -11.220 16.965 1.00 85.31 243 ARG A O 1
ATOM 1807 N N . ILE A 1 244 ? -20.581 -9.609 15.412 1.00 86.44 244 ILE A N 1
ATOM 1808 C CA . ILE A 1 244 ? -19.605 -8.670 15.980 1.00 86.44 244 ILE A CA 1
ATOM 1809 C C . ILE A 1 244 ? -20.094 -8.161 17.343 1.00 86.44 244 ILE A C 1
ATOM 1811 O O . ILE A 1 244 ? -19.337 -8.200 18.309 1.00 86.44 244 ILE A O 1
ATOM 1815 N N . ALA A 1 245 ? -21.368 -7.770 17.445 1.00 87.50 245 ALA A N 1
ATOM 1816 C CA . ALA A 1 245 ? -21.972 -7.270 18.679 1.00 87.50 245 ALA A CA 1
ATOM 1817 C C . ALA A 1 245 ? -21.889 -8.269 19.844 1.00 87.50 245 ALA A C 1
ATOM 1819 O O . ALA A 1 245 ? -21.712 -7.848 20.979 1.00 87.50 245 ALA A O 1
ATOM 1820 N N . ARG A 1 246 ? -21.892 -9.586 19.582 1.00 85.88 246 ARG A N 1
ATOM 1821 C CA . ARG A 1 246 ? -21.688 -10.609 20.630 1.00 85.88 246 ARG A CA 1
ATOM 1822 C C . ARG A 1 246 ? -20.352 -10.503 21.372 1.00 85.88 246 ARG A C 1
ATOM 1824 O O . ARG A 1 246 ? -20.243 -11.028 22.474 1.00 85.88 246 ARG A O 1
ATOM 1831 N N . GLY A 1 247 ? -19.340 -9.866 20.781 1.00 85.00 247 GLY A N 1
ATOM 1832 C CA . GLY A 1 247 ? -18.068 -9.603 21.458 1.00 85.00 247 GLY A CA 1
ATOM 1833 C C . GLY A 1 247 ? -18.086 -8.359 22.352 1.00 85.00 247 GLY A C 1
ATOM 1834 O O . GLY A 1 247 ? -17.172 -8.197 23.162 1.00 85.00 247 GLY A O 1
ATOM 1835 N N . LEU A 1 248 ? -19.095 -7.491 22.217 1.00 88.50 248 LEU A N 1
ATOM 1836 C CA . LEU A 1 248 ? -19.216 -6.245 22.970 1.00 88.50 248 LEU A CA 1
ATOM 1837 C C . LEU A 1 248 ? -19.905 -6.471 24.309 1.00 88.50 248 LEU A C 1
ATOM 1839 O O . LEU A 1 248 ? -20.964 -7.093 24.393 1.00 88.50 248 LEU A O 1
ATOM 1843 N N . ARG A 1 249 ? -19.348 -5.865 25.357 1.00 89.62 249 ARG A N 1
ATOM 1844 C CA . ARG A 1 249 ? -20.051 -5.690 26.631 1.00 89.62 249 ARG A CA 1
ATOM 1845 C C . ARG A 1 249 ? -21.322 -4.856 26.427 1.00 89.62 249 ARG A C 1
ATOM 1847 O O . ARG A 1 249 ? -21.452 -4.122 25.442 1.00 89.62 249 ARG A O 1
ATOM 1854 N N . ALA A 1 250 ? -22.271 -4.959 27.355 1.00 88.25 250 ALA A N 1
ATOM 1855 C CA . ALA A 1 250 ? -23.430 -4.068 27.369 1.00 88.25 250 ALA A CA 1
ATOM 1856 C C . ALA A 1 250 ? -22.954 -2.605 27.437 1.00 88.25 250 ALA A C 1
ATOM 1858 O O . ALA A 1 250 ? -22.076 -2.271 28.232 1.00 88.25 250 ALA A O 1
ATOM 1859 N N . GLY A 1 251 ? -23.484 -1.744 26.566 1.00 89.19 251 GLY A N 1
ATOM 1860 C CA . GLY A 1 251 ? -23.026 -0.359 26.428 1.00 89.19 251 GLY A CA 1
ATOM 1861 C C . GLY A 1 251 ? -21.718 -0.173 25.648 1.00 89.19 251 GLY A C 1
ATOM 1862 O O . GLY A 1 251 ? -21.292 0.971 25.481 1.00 89.19 251 GLY A O 1
ATOM 1863 N N . GLY A 1 252 ? -21.102 -1.252 25.152 1.00 92.94 252 GLY A N 1
ATOM 1864 C CA . GLY A 1 252 ? -19.868 -1.207 24.368 1.00 92.94 252 GLY A CA 1
ATOM 1865 C C . GLY A 1 252 ? -20.033 -0.506 23.017 1.00 92.94 252 GLY A C 1
ATOM 1866 O O . GLY A 1 252 ? -21.142 -0.375 22.493 1.00 92.94 252 GLY A O 1
ATOM 1867 N N . VAL A 1 253 ? -18.927 -0.039 22.444 1.00 94.81 253 VAL A N 1
ATOM 1868 C CA . VAL A 1 253 ? -18.927 0.798 21.232 1.00 94.81 253 VAL A CA 1
ATOM 1869 C C . VAL A 1 253 ? -18.447 0.015 20.011 1.00 94.81 253 VAL A C 1
ATOM 1871 O O . VAL A 1 253 ? -17.394 -0.613 20.032 1.00 94.81 253 VAL A O 1
ATOM 1874 N N . LEU A 1 254 ? -19.190 0.094 18.910 1.00 94.00 254 LEU A N 1
ATOM 1875 C CA . LEU A 1 254 ? -18.808 -0.452 17.611 1.00 94.00 254 LEU A CA 1
ATOM 1876 C C . LEU A 1 254 ? -18.500 0.679 16.635 1.00 94.00 254 LEU A C 1
ATOM 1878 O O . LEU A 1 254 ? -19.343 1.548 16.419 1.00 94.00 254 LEU A O 1
ATOM 1882 N N . HIS A 1 255 ? -17.356 0.598 15.964 1.00 93.31 255 HIS A N 1
ATOM 1883 C CA . HIS A 1 255 ? -17.174 1.228 14.661 1.00 93.31 255 HIS A CA 1
ATOM 1884 C C . HIS A 1 255 ? -17.271 0.170 13.555 1.00 93.31 255 HIS A C 1
ATOM 1886 O O . HIS A 1 255 ? -16.616 -0.867 13.644 1.00 93.31 255 HIS A O 1
ATOM 1892 N N . LEU A 1 256 ? -18.062 0.438 12.515 1.00 90.00 256 LEU A N 1
ATOM 1893 C CA . LEU A 1 256 ? -18.195 -0.392 11.318 1.00 90.00 256 LEU A CA 1
ATOM 1894 C C . LEU A 1 256 ? -17.956 0.462 10.065 1.00 90.00 256 LEU A C 1
ATOM 1896 O O . LEU A 1 256 ? -18.821 1.258 9.696 1.00 90.00 256 LEU A O 1
ATOM 1900 N N . GLY A 1 257 ? -16.807 0.268 9.420 1.00 87.06 257 GLY A N 1
ATOM 1901 C CA . GLY A 1 257 ? -16.402 0.956 8.190 1.00 87.06 257 GLY A CA 1
ATOM 1902 C C . GLY A 1 257 ? -16.444 0.028 6.973 1.00 87.06 257 GLY A C 1
ATOM 1903 O O . GLY A 1 257 ? -16.024 -1.130 7.054 1.00 87.06 257 GLY A O 1
ATOM 1904 N N . LEU A 1 258 ? -16.972 0.506 5.844 1.00 82.25 258 LEU A N 1
ATOM 1905 C CA . LEU A 1 258 ? -17.129 -0.260 4.601 1.00 82.25 258 LEU A CA 1
ATOM 1906 C C . LEU A 1 258 ? -16.885 0.609 3.368 1.00 82.25 258 LEU A C 1
ATOM 1908 O O . LEU A 1 258 ? -17.399 1.720 3.290 1.00 82.25 258 LEU A O 1
ATOM 1912 N N . THR A 1 259 ? -16.205 0.053 2.363 1.00 78.50 259 THR A N 1
ATOM 1913 C CA . THR A 1 259 ? -16.090 0.653 1.027 1.00 78.50 259 THR A CA 1
ATOM 1914 C C . THR A 1 259 ? -16.928 -0.158 0.045 1.00 78.50 259 THR A C 1
ATOM 1916 O O . THR A 1 259 ? -16.729 -1.363 -0.115 1.00 78.50 259 THR A O 1
ATOM 1919 N N . LEU A 1 260 ? -17.881 0.500 -0.610 1.00 75.06 260 LEU A N 1
ATOM 1920 C CA . LEU A 1 260 ? -18.746 -0.081 -1.629 1.00 75.06 260 LEU A CA 1
ATOM 1921 C C . LEU A 1 260 ? -18.230 0.317 -3.017 1.00 75.06 260 LEU A C 1
ATOM 1923 O O . LEU A 1 260 ? -18.186 1.516 -3.306 1.00 75.06 260 LEU A O 1
ATOM 1927 N N . PRO A 1 261 ? -17.859 -0.642 -3.884 1.00 68.00 261 PRO A N 1
ATOM 1928 C CA . PRO A 1 261 ? -17.376 -0.332 -5.223 1.00 68.00 261 PRO A CA 1
ATOM 1929 C C . PRO A 1 261 ? -18.485 0.272 -6.096 1.00 68.00 261 PRO A C 1
ATOM 1931 O O . PRO A 1 261 ? -19.681 0.040 -5.881 1.00 68.00 261 PRO A O 1
ATOM 1934 N N . ALA A 1 262 ? -18.074 1.028 -7.115 1.00 63.03 262 ALA A N 1
ATOM 1935 C CA . ALA A 1 262 ? -18.985 1.590 -8.110 1.00 63.03 262 ALA A CA 1
ATOM 1936 C C . ALA A 1 262 ? 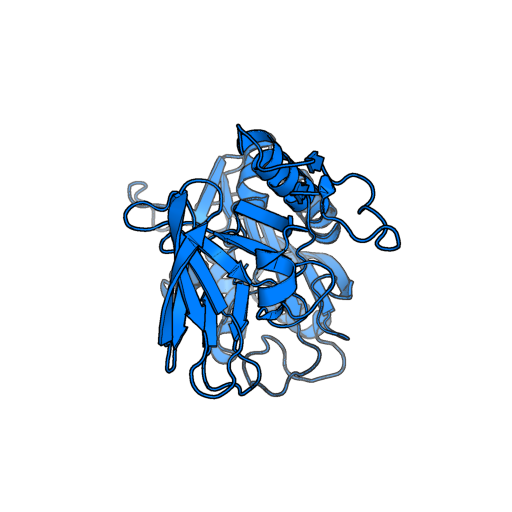-19.680 0.496 -8.947 1.00 63.03 262 ALA A C 1
ATOM 1938 O O . ALA A 1 262 ? -20.856 0.625 -9.289 1.00 63.03 262 ALA A O 1
ATOM 1939 N N . ASP A 1 263 ? -18.977 -0.605 -9.247 1.00 61.31 263 ASP A N 1
ATOM 1940 C CA . ASP A 1 263 ? -19.463 -1.732 -10.042 1.00 61.31 263 ASP A CA 1
ATOM 1941 C C . ASP A 1 263 ? -19.956 -2.900 -9.163 1.00 61.31 263 ASP A C 1
ATOM 1943 O O . ASP A 1 263 ? -19.251 -3.826 -8.770 1.00 61.31 263 ASP A O 1
ATOM 1947 N N . ARG A 1 264 ? -21.255 -2.913 -8.869 1.00 63.47 264 ARG A N 1
ATOM 1948 C CA . ARG A 1 264 ? -21.854 -3.884 -7.928 1.00 63.47 264 ARG A CA 1
ATOM 1949 C C . ARG A 1 264 ? -22.150 -5.270 -8.521 1.00 63.47 264 ARG A C 1
ATOM 1951 O O . ARG A 1 264 ? -22.904 -6.051 -7.940 1.00 63.47 264 ARG A O 1
ATOM 1958 N N . ALA A 1 265 ? -21.574 -5.594 -9.679 1.00 50.41 265 ALA A N 1
ATOM 1959 C CA . ALA A 1 265 ? -21.904 -6.789 -10.464 1.00 50.41 265 ALA A CA 1
ATOM 1960 C C . ALA A 1 265 ? -21.325 -8.103 -9.892 1.00 50.41 265 ALA A C 1
ATOM 1962 O O . ALA A 1 265 ? -21.784 -9.186 -10.244 1.00 50.41 265 ALA A O 1
ATOM 1963 N N . GLY A 1 266 ? -20.347 -8.036 -8.982 1.00 53.75 266 GLY A N 1
ATOM 1964 C CA . GLY A 1 266 ? -19.573 -9.202 -8.534 1.00 53.75 266 GLY A CA 1
ATOM 1965 C C . GLY A 1 266 ? -20.204 -10.096 -7.457 1.00 53.75 266 GLY A C 1
ATOM 1966 O O . GLY A 1 266 ? -19.529 -10.999 -6.970 1.00 53.75 266 GLY A O 1
ATOM 1967 N N . GLY A 1 267 ? -21.442 -9.844 -7.009 1.00 53.50 267 GLY A N 1
ATOM 1968 C CA . GLY A 1 267 ? -22.121 -10.674 -5.992 1.00 53.50 267 GLY A CA 1
ATOM 1969 C C . GLY A 1 267 ? -21.461 -10.696 -4.600 1.00 53.50 267 GLY A C 1
ATOM 1970 O O . GLY A 1 267 ? -21.861 -11.476 -3.738 1.00 53.50 267 GLY A O 1
ATOM 1971 N N . ARG A 1 268 ? -20.455 -9.842 -4.376 1.00 56.72 268 ARG A N 1
ATOM 1972 C CA . ARG A 1 268 ? -19.675 -9.713 -3.130 1.00 56.72 268 ARG A CA 1
ATOM 1973 C C . ARG A 1 268 ? -20.007 -8.445 -2.338 1.00 56.72 268 ARG A C 1
ATOM 1975 O O . ARG A 1 268 ? -19.454 -8.254 -1.263 1.00 56.72 268 ARG A O 1
ATOM 1982 N N . ASP A 1 269 ? -20.897 -7.606 -2.866 1.00 62.97 269 ASP A N 1
ATOM 1983 C CA . ASP A 1 269 ? -21.347 -6.386 -2.197 1.00 62.97 269 ASP A CA 1
ATOM 1984 C C . ASP A 1 269 ? -22.167 -6.744 -0.935 1.00 62.97 269 ASP A C 1
ATOM 1986 O O . ASP A 1 269 ? -23.106 -7.550 -1.049 1.00 62.97 269 ASP A O 1
ATOM 1990 N N . PRO A 1 270 ? -21.833 -6.191 0.253 1.00 61.59 270 PRO A N 1
ATOM 1991 C CA . PRO A 1 270 ? -22.638 -6.322 1.473 1.00 61.59 270 PRO A CA 1
ATOM 1992 C C . PRO A 1 270 ? -24.096 -5.900 1.295 1.00 61.59 270 PRO A C 1
ATOM 1994 O O . PRO A 1 270 ? -24.980 -6.386 2.004 1.00 61.59 270 PRO A O 1
ATOM 1997 N N . VAL A 1 271 ? -24.346 -4.977 0.369 1.00 62.94 271 VAL A N 1
ATOM 1998 C CA . VAL A 1 271 ? -25.618 -4.294 0.198 1.00 62.94 271 VAL A CA 1
ATOM 1999 C C . VAL A 1 271 ? -26.179 -4.611 -1.193 1.00 62.94 271 VAL A C 1
ATOM 2001 O O . VAL A 1 271 ? -25.461 -4.562 -2.191 1.00 62.94 271 VAL A O 1
ATOM 2004 N N . PRO A 1 272 ? -27.475 -4.956 -1.314 1.00 59.06 272 PRO A N 1
ATOM 2005 C CA . PRO A 1 272 ? -28.101 -5.072 -2.622 1.00 59.06 272 PRO A CA 1
ATOM 2006 C C . PRO A 1 272 ? -27.913 -3.797 -3.464 1.00 59.06 272 PRO A C 1
ATOM 2008 O O . PRO A 1 272 ? -27.989 -2.692 -2.918 1.00 59.06 272 PRO A O 1
ATOM 2011 N N . PRO A 1 273 ? -27.720 -3.915 -4.792 1.00 52.88 273 PRO A N 1
ATOM 2012 C CA . PRO A 1 273 ? -27.790 -2.756 -5.674 1.00 52.88 273 PRO A CA 1
ATOM 2013 C C . PRO A 1 273 ? -29.159 -2.078 -5.516 1.00 52.88 273 PRO A C 1
ATOM 2015 O O . PRO A 1 273 ? -30.193 -2.743 -5.481 1.00 52.88 273 PRO A O 1
ATOM 2018 N N . GLY A 1 274 ? -29.151 -0.757 -5.354 1.00 55.91 274 GLY A N 1
ATOM 2019 C CA . GLY A 1 274 ? -30.335 0.033 -5.030 1.00 55.91 274 GLY A CA 1
ATOM 2020 C C . GLY A 1 274 ? -29.966 1.441 -4.546 1.00 55.91 274 GLY A C 1
ATOM 2021 O O . GLY A 1 274 ? -28.794 1.697 -4.248 1.00 55.91 274 GLY A O 1
ATOM 2022 N N . PRO A 1 275 ? -30.948 2.355 -4.461 1.00 51.19 275 PRO A N 1
ATOM 2023 C CA . PRO A 1 275 ? -30.697 3.787 -4.293 1.00 51.19 275 PRO A CA 1
ATOM 2024 C C . PRO A 1 275 ? -30.199 4.198 -2.896 1.00 51.19 275 PRO A C 1
ATOM 2026 O O . PRO A 1 275 ? -29.745 5.325 -2.742 1.00 51.19 275 PRO A O 1
ATOM 2029 N N . ALA A 1 276 ? -30.251 3.321 -1.881 1.00 68.75 276 ALA A N 1
ATOM 2030 C CA . ALA A 1 276 ? -29.916 3.692 -0.498 1.00 68.75 276 ALA A CA 1
ATOM 2031 C C . ALA A 1 276 ? -29.082 2.628 0.256 1.00 68.75 276 ALA A C 1
ATOM 2033 O O . ALA A 1 276 ? -29.607 1.923 1.123 1.00 68.75 276 ALA A O 1
ATOM 2034 N N . PRO A 1 277 ? -27.774 2.502 -0.036 1.00 72.00 277 PRO A N 1
ATOM 2035 C CA . PRO A 1 277 ? -26.911 1.503 0.599 1.00 72.00 277 PRO A CA 1
ATOM 2036 C C . PRO A 1 277 ? -26.714 1.721 2.102 1.00 72.00 277 PRO A C 1
ATOM 2038 O O . PRO A 1 277 ? -26.761 0.776 2.888 1.00 72.00 277 PRO A O 1
ATOM 2041 N N . ALA A 1 278 ? -26.566 2.986 2.503 1.00 75.62 278 ALA A N 1
ATOM 2042 C CA . ALA A 1 278 ? -26.455 3.394 3.900 1.00 75.62 278 ALA A CA 1
ATOM 2043 C C . ALA A 1 278 ? -27.673 2.968 4.726 1.00 75.62 278 ALA A C 1
ATOM 2045 O O . ALA A 1 278 ? -27.526 2.485 5.843 1.00 75.62 278 ALA A O 1
ATOM 2046 N N . GLU A 1 279 ? -28.872 3.070 4.158 1.00 80.19 279 GLU A N 1
ATOM 2047 C CA . GLU A 1 279 ? -30.111 2.721 4.851 1.00 80.19 279 GLU A CA 1
ATOM 2048 C C . GLU A 1 279 ? -30.268 1.199 5.022 1.00 80.19 279 GLU A C 1
ATOM 2050 O O . GLU A 1 279 ? -30.775 0.728 6.040 1.00 80.19 279 GLU A O 1
ATOM 2055 N N . ALA A 1 280 ? -29.781 0.396 4.069 1.00 79.06 280 ALA A N 1
ATOM 2056 C CA . ALA A 1 280 ? -29.732 -1.055 4.239 1.00 79.06 280 ALA A CA 1
ATOM 2057 C C . ALA A 1 280 ? -28.787 -1.456 5.381 1.00 79.06 280 ALA A C 1
ATOM 2059 O O . ALA A 1 280 ? -29.169 -2.256 6.237 1.00 79.06 280 ALA A O 1
ATOM 2060 N N . LEU A 1 281 ? -27.597 -0.851 5.436 1.00 82.06 281 LEU A N 1
ATOM 2061 C CA . LEU A 1 281 ? -26.639 -1.089 6.512 1.00 82.06 281 LEU A CA 1
ATOM 2062 C C . LEU A 1 281 ? -27.183 -0.614 7.866 1.00 82.06 281 LEU A C 1
ATOM 2064 O O . LEU A 1 281 ? -27.074 -1.329 8.861 1.00 82.06 281 LEU A O 1
ATOM 2068 N N . ARG A 1 282 ? -27.853 0.542 7.892 1.00 85.31 282 ARG A N 1
ATOM 2069 C CA . ARG A 1 282 ? -28.529 1.086 9.074 1.00 85.31 282 ARG A CA 1
ATOM 2070 C C . ARG A 1 282 ? -29.527 0.090 9.663 1.00 85.31 282 ARG A C 1
ATOM 2072 O O . ARG A 1 282 ? -29.494 -0.163 10.865 1.00 85.31 282 ARG A O 1
ATOM 2079 N N . ARG A 1 283 ? -30.370 -0.523 8.822 1.00 86.00 283 ARG A N 1
ATOM 2080 C CA . ARG A 1 283 ? -31.322 -1.561 9.253 1.00 86.00 283 ARG A CA 1
ATOM 2081 C C . ARG A 1 283 ? -30.624 -2.799 9.806 1.00 86.00 283 ARG A C 1
ATOM 2083 O O . ARG A 1 283 ? -31.071 -3.334 10.813 1.00 86.00 283 ARG A O 1
ATOM 2090 N N . MET A 1 284 ? -29.537 -3.242 9.176 1.00 86.25 284 MET A N 1
ATOM 2091 C CA . MET A 1 284 ? -28.773 -4.406 9.640 1.00 86.25 284 MET A CA 1
ATOM 2092 C C . MET A 1 284 ? -28.120 -4.164 11.005 1.00 86.25 284 MET A C 1
ATOM 2094 O O . MET A 1 284 ? -28.150 -5.042 11.861 1.00 86.25 284 MET A O 1
ATOM 2098 N N . VAL A 1 285 ? -27.552 -2.973 11.218 1.00 88.38 285 VAL A N 1
ATOM 2099 C CA . VAL A 1 285 ? -26.962 -2.576 12.504 1.00 88.38 285 VAL A CA 1
ATOM 2100 C C . VAL A 1 285 ? -28.046 -2.463 13.577 1.00 88.38 285 VAL A C 1
ATOM 2102 O O . VAL A 1 285 ? -27.901 -3.045 14.647 1.00 88.38 285 VAL A O 1
ATOM 2105 N N . ALA A 1 286 ? -29.172 -1.811 13.280 1.00 87.06 286 ALA A N 1
ATOM 2106 C CA . ALA A 1 286 ? -30.284 -1.703 14.223 1.00 87.06 286 ALA A CA 1
ATOM 2107 C C . ALA A 1 286 ? -30.864 -3.077 14.612 1.00 87.06 286 ALA A C 1
ATOM 2109 O O . ALA A 1 286 ? -31.097 -3.340 15.790 1.00 87.06 286 ALA A O 1
ATOM 2110 N N . ALA A 1 287 ? -31.031 -3.987 13.645 1.00 88.25 287 ALA A N 1
ATOM 2111 C CA . ALA A 1 287 ? -31.507 -5.352 13.887 1.00 88.25 287 ALA A CA 1
ATOM 2112 C C . ALA A 1 287 ? -30.553 -6.190 14.759 1.00 88.25 287 ALA A C 1
ATOM 2114 O O . ALA A 1 287 ? -30.965 -7.199 15.325 1.00 88.25 287 ALA A O 1
ATOM 2115 N N . ALA A 1 288 ? -29.291 -5.775 14.882 1.00 87.31 288 ALA A N 1
ATOM 2116 C CA . ALA A 1 288 ? -28.287 -6.409 15.728 1.00 87.31 288 ALA A CA 1
ATOM 2117 C C . ALA A 1 288 ? -28.261 -5.873 17.173 1.00 87.31 288 ALA A C 1
ATOM 2119 O O . ALA A 1 288 ? -27.316 -6.168 17.899 1.00 87.31 288 ALA A O 1
ATOM 2120 N N . GLY A 1 289 ? -29.251 -5.075 17.593 1.00 89.25 289 GLY A N 1
ATOM 2121 C CA . GLY A 1 289 ? -29.284 -4.499 18.944 1.00 89.25 289 GLY A CA 1
ATOM 2122 C C . GLY A 1 289 ? -28.269 -3.369 19.149 1.00 89.25 289 GLY A C 1
ATOM 2123 O O . GLY A 1 289 ? -27.866 -3.078 20.274 1.00 89.25 289 GLY A O 1
ATOM 2124 N N . LEU A 1 290 ? -27.822 -2.733 18.062 1.00 91.75 290 LEU A N 1
ATOM 2125 C CA . LEU A 1 290 ? -26.878 -1.621 18.096 1.00 91.75 290 LEU A CA 1
ATOM 2126 C C . LEU A 1 290 ? -27.611 -0.301 17.834 1.00 91.75 290 LEU A C 1
ATOM 2128 O O . LEU A 1 290 ? -28.249 -0.109 16.797 1.00 91.75 290 LEU A O 1
ATOM 2132 N N . VAL A 1 291 ? -27.477 0.640 18.763 1.00 93.19 291 VAL A N 1
ATOM 2133 C CA . VAL A 1 291 ? -27.987 2.007 18.647 1.00 93.19 291 VAL A CA 1
ATOM 2134 C C . VAL A 1 291 ? -26.974 2.845 17.882 1.00 93.19 291 VAL A C 1
ATOM 2136 O O . VAL A 1 291 ? -25.867 3.085 18.359 1.00 93.19 291 VAL A O 1
ATOM 2139 N N . ILE A 1 292 ? -27.343 3.303 16.690 1.00 91.25 292 ILE A N 1
ATOM 2140 C CA . ILE A 1 292 ? -26.466 4.124 15.850 1.00 91.25 292 ILE A CA 1
ATOM 2141 C C . ILE A 1 292 ? -26.330 5.517 16.464 1.00 91.25 292 ILE A C 1
ATOM 2143 O O . ILE A 1 292 ? -27.312 6.242 16.599 1.00 91.25 292 ILE A O 1
ATOM 2147 N N . LEU A 1 293 ? -25.098 5.886 16.803 1.00 88.19 293 LEU A N 1
ATOM 2148 C CA . LEU A 1 293 ? -24.726 7.216 17.285 1.00 88.19 293 LEU A CA 1
ATOM 2149 C C . LEU A 1 293 ? -24.417 8.153 16.118 1.00 88.19 293 LEU A C 1
ATOM 2151 O O . LEU A 1 293 ? -24.697 9.348 16.183 1.00 88.19 293 LEU A O 1
ATOM 2155 N N . ARG A 1 294 ? -23.821 7.611 15.050 1.00 87.12 294 ARG A N 1
ATOM 2156 C CA . ARG A 1 294 ? -23.440 8.365 13.858 1.00 87.12 294 ARG A CA 1
ATOM 2157 C C . ARG A 1 294 ? -23.368 7.461 12.633 1.00 87.12 294 ARG A C 1
ATOM 2159 O O . ARG A 1 294 ? -22.982 6.299 12.744 1.00 87.12 294 ARG A O 1
ATOM 2166 N N . LEU A 1 295 ? -23.715 8.020 11.479 1.00 87.00 295 LEU A N 1
ATOM 2167 C CA . LEU A 1 295 ? -23.528 7.411 10.169 1.00 87.00 295 LEU A CA 1
ATOM 2168 C C . LEU A 1 295 ? -22.985 8.489 9.233 1.00 87.00 295 LEU A C 1
ATOM 2170 O O . LEU A 1 295 ? -23.640 9.512 9.041 1.00 87.00 295 LEU A O 1
ATOM 2174 N N . ASP A 1 296 ? -21.813 8.244 8.663 1.00 83.25 296 ASP A N 1
ATOM 2175 C CA . ASP A 1 296 ? -21.183 9.098 7.662 1.00 83.25 296 ASP A CA 1
ATOM 2176 C C . ASP A 1 296 ? -21.134 8.357 6.316 1.00 83.25 296 ASP A C 1
ATOM 2178 O O . ASP A 1 296 ? -20.957 7.137 6.267 1.00 83.25 296 ASP A O 1
ATOM 2182 N N . VAL A 1 297 ? -21.323 9.098 5.223 1.00 80.94 297 VAL A N 1
ATOM 2183 C CA . VAL A 1 297 ? -21.196 8.596 3.849 1.00 80.94 297 VAL A CA 1
ATOM 2184 C C . VAL A 1 297 ? -20.291 9.550 3.087 1.00 80.94 297 VAL A C 1
ATOM 2186 O O . VAL A 1 297 ? -20.598 10.740 2.995 1.00 80.94 297 VAL A O 1
ATOM 2189 N N . SER A 1 298 ? -19.205 9.036 2.528 1.00 74.75 298 SER A N 1
ATOM 2190 C CA . SER A 1 298 ? -18.210 9.816 1.796 1.00 74.75 298 SER A CA 1
ATOM 2191 C C . SER A 1 298 ? -17.813 9.137 0.481 1.00 74.75 298 SER A C 1
ATOM 2193 O O . SER A 1 298 ? -18.012 7.932 0.309 1.00 74.75 298 SER A O 1
ATOM 2195 N N . PRO A 1 299 ? -17.289 9.882 -0.506 1.00 70.25 299 PRO A N 1
ATOM 2196 C CA . PRO A 1 299 ? -16.617 9.279 -1.653 1.00 70.25 299 PRO A CA 1
ATOM 2197 C C . PRO A 1 299 ? -15.385 8.484 -1.198 1.00 70.25 299 PRO A C 1
ATOM 2199 O O . PRO A 1 299 ? -14.619 8.963 -0.371 1.00 70.25 299 PRO A O 1
ATOM 2202 N N . ASP A 1 300 ? -15.147 7.300 -1.763 1.00 66.06 300 ASP A N 1
ATOM 2203 C CA . ASP A 1 300 ? -13.940 6.537 -1.434 1.00 66.06 300 ASP A CA 1
ATOM 2204 C C . ASP A 1 300 ? -12.687 7.231 -1.993 1.00 66.06 300 ASP A C 1
ATOM 2206 O O . ASP A 1 300 ? -12.479 7.321 -3.206 1.00 66.06 300 ASP A O 1
ATOM 2210 N N . ALA A 1 301 ? -11.810 7.690 -1.101 1.00 54.41 301 ALA A N 1
ATOM 2211 C CA . ALA A 1 301 ? -10.530 8.299 -1.467 1.00 54.41 301 ALA A CA 1
ATOM 2212 C C . ALA A 1 301 ? -9.504 7.281 -2.028 1.00 54.41 301 ALA A C 1
ATOM 2214 O O . ALA A 1 301 ? -8.432 7.673 -2.488 1.00 54.41 301 ALA A O 1
ATOM 2215 N N . GLY A 1 302 ? -9.820 5.977 -1.990 1.00 52.56 302 GLY A N 1
ATOM 2216 C CA . GLY A 1 302 ? -8.946 4.843 -2.313 1.00 52.56 302 GLY A CA 1
ATOM 2217 C C . GLY A 1 302 ? -8.791 4.482 -3.796 1.00 52.56 302 GLY A C 1
ATOM 2218 O O . GLY A 1 302 ? -8.030 3.567 -4.108 1.00 52.56 302 GLY A O 1
ATOM 2219 N N . GLY A 1 303 ? -9.437 5.203 -4.720 1.00 48.16 303 GLY A N 1
ATOM 2220 C CA . GLY A 1 303 ? -9.040 5.205 -6.137 1.00 48.16 303 GLY A CA 1
ATOM 2221 C C . GLY A 1 303 ? -9.912 4.424 -7.125 1.00 48.16 303 GLY A C 1
ATOM 2222 O O . GLY A 1 303 ? -9.505 4.291 -8.279 1.00 48.16 303 GLY A O 1
ATOM 2223 N N . SER A 1 304 ? -11.110 3.960 -6.749 1.00 50.41 304 SER A N 1
ATOM 2224 C CA . SER A 1 304 ? -12.105 3.514 -7.741 1.00 50.41 304 SER A CA 1
ATOM 2225 C C . SER A 1 304 ? -13.155 4.603 -7.980 1.00 50.41 304 SER A C 1
ATOM 2227 O O . SER A 1 304 ? -13.812 5.083 -7.058 1.00 50.41 304 SER A O 1
ATOM 2229 N N . THR A 1 305 ? -13.280 5.054 -9.228 1.00 52.56 305 THR A N 1
ATOM 2230 C CA . THR A 1 305 ? -14.191 6.141 -9.605 1.00 52.56 305 THR A CA 1
ATOM 2231 C C . THR A 1 305 ? -15.634 5.755 -9.267 1.00 52.56 305 THR A C 1
ATOM 2233 O O . THR A 1 305 ? -16.168 4.820 -9.853 1.00 52.56 305 THR A O 1
ATOM 2236 N N . GLY A 1 306 ? -16.262 6.468 -8.325 1.00 58.38 306 GLY A N 1
ATOM 2237 C CA . GLY A 1 306 ? -17.661 6.253 -7.926 1.00 58.38 306 GLY A CA 1
ATOM 2238 C C . GLY A 1 306 ? -17.888 5.289 -6.754 1.00 58.38 306 GLY A C 1
ATOM 2239 O O . GLY A 1 306 ? -19.043 4.997 -6.446 1.00 58.38 306 GLY A O 1
ATOM 2240 N N . ALA A 1 307 ? -16.833 4.790 -6.102 1.00 70.12 307 ALA A N 1
ATOM 2241 C CA . ALA A 1 307 ? -16.988 4.051 -4.852 1.00 70.12 307 ALA A CA 1
ATOM 2242 C C . ALA A 1 307 ? -17.369 4.973 -3.686 1.00 70.12 307 ALA A C 1
ATOM 2244 O O . ALA A 1 307 ? -17.043 6.162 -3.667 1.00 70.12 307 ALA A O 1
ATOM 2245 N N . VAL A 1 308 ? -18.081 4.407 -2.715 1.00 76.50 308 VAL A N 1
ATOM 2246 C CA . VAL A 1 308 ? -18.613 5.118 -1.549 1.00 76.50 308 VAL A CA 1
ATOM 2247 C C . VAL A 1 308 ? -18.116 4.438 -0.283 1.00 76.50 308 VAL A C 1
ATOM 2249 O O . VAL A 1 308 ? -18.261 3.223 -0.143 1.00 76.50 308 VAL A O 1
ATOM 2252 N N . ARG A 1 309 ? -17.580 5.218 0.650 1.00 82.56 309 ARG A N 1
ATOM 2253 C CA . ARG A 1 309 ? -17.273 4.788 2.008 1.00 82.56 309 ARG A CA 1
ATOM 2254 C C . ARG A 1 309 ? -18.451 5.096 2.936 1.00 82.56 309 ARG A C 1
ATOM 2256 O O . ARG A 1 309 ? -19.102 6.133 2.823 1.00 82.56 309 ARG A O 1
ATOM 2263 N N . ILE A 1 310 ? -18.760 4.149 3.815 1.00 84.81 310 ILE A N 1
ATOM 2264 C CA . ILE A 1 310 ? -19.784 4.275 4.851 1.00 84.81 310 ILE A CA 1
ATOM 2265 C C . ILE A 1 310 ? -19.146 3.914 6.186 1.00 84.81 310 ILE A C 1
ATOM 2267 O O . ILE A 1 310 ? -18.634 2.805 6.342 1.00 84.81 310 ILE A O 1
ATOM 2271 N N . ASP A 1 311 ? -19.236 4.823 7.149 1.00 88.19 311 ASP A N 1
ATOM 2272 C CA . ASP A 1 311 ? -18.741 4.637 8.509 1.00 88.19 311 ASP A CA 1
ATOM 2273 C C . ASP A 1 311 ? -19.907 4.763 9.496 1.00 88.19 311 ASP A C 1
ATOM 2275 O O . ASP A 1 311 ? -20.625 5.765 9.517 1.00 88.19 311 ASP A O 1
ATOM 2279 N N . ILE A 1 312 ? -20.111 3.742 10.330 1.00 90.94 312 ILE A N 1
ATOM 2280 C CA . ILE A 1 312 ? -21.128 3.737 11.386 1.00 90.94 312 ILE A CA 1
ATOM 2281 C C . ILE A 1 312 ? -20.445 3.650 12.745 1.00 90.94 312 ILE A C 1
ATOM 2283 O O . ILE A 1 312 ? -19.680 2.725 13.004 1.00 90.94 312 ILE A O 1
ATOM 2287 N N . LEU A 1 313 ? -20.789 4.577 13.637 1.00 92.56 313 LEU A N 1
ATOM 2288 C CA . LEU A 1 313 ? -20.499 4.480 15.063 1.00 92.56 313 LEU A CA 1
ATOM 2289 C C . LEU A 1 313 ? -21.789 4.099 15.789 1.00 92.56 313 LEU A C 1
ATOM 2291 O O . LEU A 1 313 ? -22.801 4.792 15.664 1.00 92.56 313 LEU A O 1
ATOM 2295 N N . ALA A 1 314 ? -21.764 3.017 16.555 1.00 93.62 314 ALA A N 1
ATOM 2296 C CA . ALA A 1 314 ? -22.927 2.513 17.269 1.00 93.62 314 ALA A CA 1
ATOM 2297 C C . ALA A 1 314 ? -22.579 2.063 18.690 1.00 93.62 314 ALA A C 1
ATOM 2299 O O . ALA A 1 314 ? -21.425 1.792 19.014 1.00 93.62 314 ALA A O 1
ATOM 2300 N N . ARG A 1 315 ? -23.597 1.980 19.543 1.00 93.62 315 ARG A N 1
ATOM 2301 C CA . ARG A 1 315 ? -23.506 1.504 20.922 1.00 93.62 315 ARG A CA 1
ATOM 2302 C C . ARG A 1 315 ? -24.354 0.254 21.097 1.00 93.62 315 ARG A C 1
ATOM 2304 O O . ARG A 1 315 ? -25.488 0.211 20.634 1.00 93.62 315 ARG A O 1
ATOM 2311 N N . HIS A 1 316 ? -23.815 -0.752 21.764 1.00 92.06 316 HIS A N 1
ATOM 2312 C CA . HIS A 1 316 ? -24.517 -1.991 22.059 1.00 92.06 316 HIS A CA 1
ATOM 2313 C C . HIS A 1 316 ? -25.568 -1.759 23.147 1.00 92.06 316 HIS A C 1
ATOM 2315 O O . HIS A 1 316 ? -25.232 -1.298 24.239 1.00 92.06 316 HIS A O 1
ATOM 2321 N N . ALA A 1 317 ? -26.837 -2.031 22.833 1.00 81.00 317 ALA A N 1
ATOM 2322 C CA . ALA A 1 317 ? -27.958 -1.761 23.731 1.00 81.00 317 ALA A CA 1
ATOM 2323 C C . ALA A 1 317 ? -27.996 -2.692 24.957 1.00 81.00 317 ALA A C 1
ATOM 2325 O O . ALA A 1 317 ? -28.542 -2.289 25.983 1.00 81.00 317 ALA A O 1
ATOM 2326 N N . GLY A 1 318 ? -27.367 -3.872 24.872 1.00 65.12 318 GLY A N 1
ATOM 2327 C CA . GLY A 1 318 ? -27.413 -4.919 25.899 1.00 65.12 318 GLY A CA 1
ATOM 2328 C C . GLY A 1 318 ? -28.146 -6.153 25.409 1.00 65.12 318 GLY A C 1
ATOM 2329 O O . GLY A 1 318 ? -29.323 -6.009 25.013 1.00 65.12 318 GLY A O 1
#

Mean predicted aligned error: 15.02 Å

Foldseek 3Di:
DWWKFADPVRQKIKIFQFDWLFWAWEQDPVQCVLVVHRTWIWTKAAAPRIDMGHDKDWDWDADPVRWIKIWIAHPVRRHTAWIATPPDGRIIIGTPVGIDPLSQHDHQAYALCCNGDPPDDDDPNHHYYVHDDPDCVVRSVSRVVVVLVPPDCVCVVLLVVQLVLADAQWEEEECDPPPCPSVVVSVVSRYNYDYDPNVVCLVVLANDDPPPDDDPFQDGLEYEAACAPDQDQLVSLLCSLLRHLRNHDAFGKYKHKYKAAQDPPPNRGVAPDDDCRQVRVVVSNVVSQWAWPDKDKDADPSGHPRIIMIITMTTRND

Nearest PDB structures (foldseek):
  8ajq-assembly2_C  TM=8.961E-01  e=3.933E-12  Pseudomonas aeruginosa PAO1
  5ubb-assembly1_A-2  TM=5.994E-01  e=3.560E-05  Homo sapiens
  6dub-assembly2_B  TM=5.367E-01  e=2.091E-05  Homo sapiens
  6kdq-assembly1_A  TM=5.371E-01  e=7.676E-05  Homo sapiens
  2ex4-assembly1_B  TM=5.742E-01  e=2.360E-04  Homo sapiens

Secondary structure (DSSP, 8-state):
--EEEE-TTSS-EEEE-S--SEEEEE-SHHHHHHHTSSSEEEEEE-TT-EEEES--EEEEEE-TTS-EEEEEE-TTT--EEEEEESS--SSEEEEGGGBPTT------EEE-GGGS-TTSPPPTT-EEESS--S--HHHHHHHHHHHHHSS-THHHHHHHHHHHTSPTT-EEEE---STTHHHHHHHHTT-EEEE--HHHHHHTSS-PPPTT---SS--EEEEEEE-TT----GGGSTTHHHHHHTTEEEEEEEEEEEEE-S-GGGS--SS-SSS-HHHHHHHHHHHTTEEEEEEEEEE-TTS-TT-EEEEEEEEE--

pLDDT: mean 82.23, std 15.05, range [41.19, 98.44]

Radius of gyration: 22.91 Å; Cα contacts (8 Å, |Δi|>4): 637; chains: 1; bounding box: 62×37×54 Å

Sequence (318 aa):
MTLTGGCQCGAVRINCHAPPLAMIRCHCTDCQRQSASAFGLSVYLPPDALSVDGPVAWFETRTAAGRQMRRHFCPRCGVRLWHRRHPDAAFLALKGGVLDPGHGLEPVAELWTRARLGWVALIPGALVYETQPADWAPVFARFAARRAEAAPPEAGDALDRFAAALPPGAQVLDLGRGGHDATRRLRAQGFAVTTADPAAAIVAGHPAPPAGEGGTGPAFDAIWADLGALHIPRAAWPGLPARIARGLRAGGVLHLGLTLPADRAGGRDPVPPGPAPAEALRRMVAAAGLVILRLDVSPDAGGSTGAVRIDILARHAG